Protein 1PEI (pdb70)

Structure (mmCIF, N/CA/C/O backbone):
data_1PEI
#
_entry.id   1PEI
#
_cell.length_a   1.000
_cell.length_b   1.000
_cell.length_c   1.000
_cell.angle_alpha   90.00
_cell.angle_beta   90.00
_cell.angle_gamma   90.00
#
_symmetry.space_group_name_H-M   'P 1'
#
loop_
_atom_site.group_PDB
_atom_site.id
_atom_site.type_symbol
_atom_site.label_atom_id
_atom_site.label_alt_id
_atom_site.label_comp_id
_atom_site.label_asym_id
_atom_site.label_entity_id
_atom_site.label_seq_id
_atom_site.pdbx_PDB_ins_code
_atom_site.Cartn_x
_atom_site.Cartn_y
_atom_site.Cartn_z
_atom_site.occupancy
_atom_site.B_iso_or_equiv
_atom_site.auth_seq_id
_atom_site.auth_comp_id
_atom_site.auth_asym_id
_atom_site.auth_atom_id
_atom_site.pdbx_PDB_model_num
ATOM 7 N N . VAL A 1 2 ? 0.549 18.635 -1.242 1.00 0.00 267 VAL A N 1
ATOM 8 C CA . VAL A 1 2 ? -0.155 17.412 -0.940 1.00 0.00 267 VAL A CA 1
ATOM 9 C C . VAL A 1 2 ? 0.761 16.212 -1.045 1.00 0.00 267 VAL A C 1
ATOM 10 O O . VAL A 1 2 ? 1.533 16.064 -1.999 1.00 0.00 267 VAL A O 1
ATOM 23 N N . GLU A 1 3 ? 0.697 15.345 -0.053 1.00 0.00 268 GLU A N 1
ATOM 24 C CA . GLU A 1 3 ? 1.505 14.128 -0.039 1.00 0.00 268 GLU A CA 1
ATOM 25 C C . GLU A 1 3 ? 0.911 13.090 0.884 1.00 0.00 268 GLU A C 1
ATOM 26 O O . GLU A 1 3 ? 1.613 12.288 1.511 1.00 0.00 268 GLU A O 1
ATOM 38 N N . GLU A 1 4 ? -0.403 13.086 0.970 1.00 0.00 269 GLU A N 1
ATOM 39 C CA . GLU A 1 4 ? -1.141 12.121 1.802 1.00 0.00 269 GLU A CA 1
ATOM 40 C C . GLU A 1 4 ? -1.705 10.980 0.956 1.00 0.00 269 GLU A C 1
ATOM 41 O O . GLU A 1 4 ? -1.737 9.801 1.311 1.00 0.00 269 GLU A O 1
ATOM 53 N N . LYS A 1 5 ? -2.153 11.394 -0.224 1.00 0.00 270 LYS A N 1
ATOM 54 C CA . LYS A 1 5 ? -2.710 10.483 -1.215 1.00 0.00 270 LYS A CA 1
ATOM 55 C C . LYS A 1 5 ? -1.686 9.458 -1.643 1.00 0.00 270 LYS A C 1
ATOM 56 O O . LYS A 1 5 ? -1.989 8.282 -1.875 1.00 0.00 270 LYS A O 1
ATOM 75 N N . SER A 1 6 ? -0.443 9.896 -1.740 1.00 0.00 271 SER A N 1
ATOM 76 C CA . SER A 1 6 ? 0.662 9.020 -2.118 1.00 0.00 271 SER A CA 1
ATOM 77 C C . SER A 1 6 ? 0.903 7.968 -1.061 1.00 0.00 271 SER A C 1
ATOM 78 O O . SER A 1 6 ? 1.170 6.797 -1.352 1.00 0.00 271 SER A O 1
ATOM 86 N N . ILE A 1 7 ? 0.814 8.375 0.192 1.00 0.00 272 ILE A N 1
ATOM 87 C CA . ILE A 1 7 ? 1.001 7.453 1.314 1.00 0.00 272 ILE A CA 1
ATOM 88 C C . ILE A 1 7 ? -0.036 6.336 1.388 1.00 0.00 272 ILE A C 1
ATOM 89 O O . ILE A 1 7 ? 0.179 5.283 1.988 1.00 0.00 272 ILE A O 1
ATOM 105 N N . ASP A 1 8 ? -1.157 6.588 0.744 1.00 0.00 273 ASP A N 1
ATOM 106 C CA . ASP A 1 8 ? -2.260 5.628 0.677 1.00 0.00 273 ASP A CA 1
ATOM 107 C C . ASP A 1 8 ? -2.073 4.602 -0.439 1.00 0.00 273 ASP A C 1
ATOM 108 O O . ASP A 1 8 ? -2.587 3.482 -0.428 1.00 0.00 273 ASP A O 1
ATOM 117 N N . LEU A 1 9 ? -1.314 5.040 -1.431 1.00 0.00 274 LEU A N 1
ATOM 118 C CA . LEU A 1 9 ? -0.992 4.209 -2.592 1.00 0.00 274 LEU A CA 1
ATOM 119 C C . LEU A 1 9 ? 0.212 3.297 -2.389 1.00 0.00 274 LEU A C 1
ATOM 120 O O . LEU A 1 9 ? 0.419 2.305 -3.092 1.00 0.00 274 LEU A O 1
ATOM 136 N N . ILE A 1 10 ? 1.002 3.645 -1.389 1.00 0.00 275 ILE A N 1
ATOM 137 C CA . ILE A 1 10 ? 2.188 2.868 -1.026 1.00 0.00 275 ILE A CA 1
ATOM 138 C C . ILE A 1 10 ? 2.148 2.324 0.387 1.00 0.00 275 ILE A C 1
ATOM 139 O O . ILE A 1 10 ? 3.132 1.820 0.939 1.00 0.00 275 ILE A O 1
ATOM 155 N N . GLN A 1 11 ? 0.987 2.403 0.999 1.00 0.00 276 GLN A N 1
ATOM 156 C CA . GLN A 1 11 ? 0.667 1.820 2.310 1.00 0.00 276 GLN A CA 1
ATOM 157 C C . GLN A 1 11 ? -0.242 0.631 2.070 1.00 0.00 276 GLN A C 1
ATOM 158 O O . GLN A 1 11 ? -0.204 -0.421 2.710 1.00 0.00 276 GLN A O 1
ATOM 172 N N . LYS A 1 12 ? -1.171 0.859 1.143 1.00 0.00 277 LYS A N 1
ATOM 173 C CA . LYS A 1 12 ? -2.017 -0.211 0.608 1.00 0.00 277 LYS A CA 1
ATOM 174 C C . LYS A 1 12 ? -1.183 -1.344 -0.002 1.00 0.00 277 LYS A C 1
ATOM 175 O O . LYS A 1 12 ? -1.608 -2.481 -0.206 1.00 0.00 277 LYS A O 1
ATOM 194 N N . TRP A 1 13 ? 0.045 -0.982 -0.320 1.00 0.00 278 TRP A N 1
ATOM 195 C CA . TRP A 1 13 ? 1.043 -1.865 -0.927 1.00 0.00 278 TRP A CA 1
ATOM 196 C C . TRP A 1 13 ? 1.827 -2.705 0.077 1.00 0.00 278 TRP A 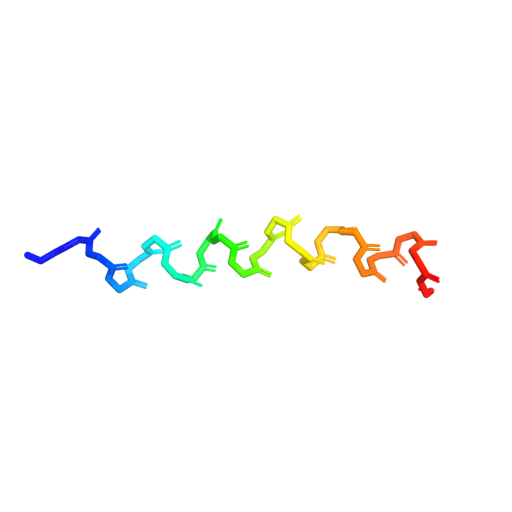C 1
ATOM 197 O O . TRP A 1 13 ? 2.494 -3.693 -0.227 1.00 0.00 278 TRP A O 1
ATOM 218 N N . GLU A 1 14 ? 1.777 -2.237 1.306 1.00 0.00 279 GLU A N 1
ATOM 219 C CA . GLU A 1 14 ? 2.366 -2.884 2.475 1.00 0.00 279 GLU A CA 1
ATOM 220 C C . GLU A 1 14 ? 1.457 -3.983 3.024 1.00 0.00 279 GLU A C 1
ATOM 221 O O . GLU A 1 14 ? 1.842 -4.882 3.775 1.00 0.00 279 GLU A O 1
ATOM 233 N N . GLU A 1 15 ? 0.210 -3.912 2.603 1.00 0.00 280 GLU A N 1
ATOM 234 C CA . GLU A 1 15 ? -0.823 -4.904 2.883 1.00 0.00 280 GLU A CA 1
ATOM 235 C C . GLU A 1 15 ? -0.965 -5.826 1.681 1.00 0.00 280 GLU A C 1
ATOM 236 O O . GLU A 1 15 ? -1.391 -6.981 1.753 1.00 0.00 280 GLU A O 1
ATOM 248 N N . LYS A 1 16 ? -0.616 -5.284 0.524 1.00 0.00 281 LYS A N 1
ATOM 249 C CA . LYS A 1 16 ? -0.576 -6.005 -0.743 1.00 0.00 281 LYS A CA 1
ATOM 250 C C . LYS A 1 16 ? 0.523 -7.051 -0.707 1.00 0.00 281 LYS A C 1
ATOM 251 O O . LYS A 1 16 ? 0.393 -8.174 -1.199 1.00 0.00 281 LYS A O 1
ATOM 270 N N . SER A 1 17 ? 1.640 -6.640 -0.131 1.00 0.00 282 SER A N 1
ATOM 271 C CA . SER A 1 17 ? 2.815 -7.502 -0.005 1.00 0.00 282 SER A CA 1
ATOM 272 C C . SER A 1 17 ? 2.429 -8.806 0.691 1.00 0.00 282 SER A C 1
ATOM 273 O O . SER A 1 17 ? 2.794 -9.923 0.324 1.00 0.00 282 SER A O 1
ATOM 281 N N . ARG A 1 18 ? 1.658 -8.595 1.759 1.00 0.00 283 ARG A N 1
ATOM 282 C CA . ARG A 1 18 ? 1.164 -9.702 2.569 1.00 0.00 283 ARG A CA 1
ATOM 283 C C . ARG A 1 18 ? 0.150 -10.522 1.802 1.00 0.00 283 ARG A C 1
ATOM 284 O O . ARG A 1 18 ? -0.008 -11.729 2.020 1.00 0.00 283 ARG A O 1
ATOM 305 N N . GLU A 1 19 ? -0.567 -9.874 0.905 1.00 0.00 284 GLU A N 1
ATOM 306 C CA . GLU A 1 19 ? -1.520 -10.551 0.031 1.00 0.00 284 GLU A CA 1
ATOM 307 C C . GLU A 1 19 ? -0.818 -11.542 -0.870 1.00 0.00 284 GLU A C 1
ATOM 308 O O . GLU A 1 19 ? -1.399 -12.512 -1.364 1.00 0.00 284 GLU A O 1
ATOM 320 N N . PHE A 1 20 ? 0.450 -11.278 -1.135 1.00 0.00 285 PHE A N 1
ATOM 321 C CA . PHE A 1 20 ? 1.301 -12.142 -1.942 1.00 0.00 285 PHE A CA 1
ATOM 322 C C . PHE A 1 20 ? 1.285 -13.580 -1.423 1.00 0.00 285 PHE A C 1
ATOM 323 O O . PHE A 1 20 ? 0.540 -14.451 -1.878 1.00 0.00 285 PHE A O 1
ATOM 340 N N . ILE A 1 21 ? 2.173 -13.818 -0.482 1.00 0.00 286 ILE A N 1
ATOM 341 C CA . ILE A 1 21 ? 2.345 -15.118 0.148 1.00 0.00 286 ILE A CA 1
ATOM 342 C C . ILE A 1 21 ? 1.108 -15.578 0.882 1.00 0.00 286 ILE A C 1
ATOM 343 O O . ILE A 1 21 ? 0.960 -16.768 1.211 1.00 0.00 286 ILE A O 1
ATOM 359 N N . GLY A 1 22 ? 0.186 -14.672 1.145 1.00 0.00 287 GLY A N 1
ATOM 360 C CA . GLY A 1 22 ? -1.068 -15.014 1.812 1.00 0.00 287 GLY A CA 1
ATOM 361 C C . GLY A 1 22 ? -1.961 -15.813 0.886 1.00 0.00 287 GLY A C 1
ATOM 362 O O . GLY A 1 22 ? -2.660 -16.752 1.279 1.00 0.00 287 GLY A O 1
ATOM 366 N N . SER A 1 23 ? -1.933 -15.437 -0.382 1.00 0.00 288 SER A N 1
ATOM 367 C CA . SER A 1 23 ? -2.722 -16.096 -1.418 1.00 0.00 288 SER A CA 1
ATOM 368 C C . SER A 1 23 ? -1.831 -16.670 -2.494 1.00 0.00 288 SER A C 1
ATOM 369 O O . SER A 1 23 ? -1.233 -15.931 -3.337 1.00 0.00 288 SER A O 1
ATOM 386 N N . VAL A 1 2 ? 0.829 18.393 -1.353 1.00 0.00 267 VAL A N 2
ATOM 387 C CA . VAL A 1 2 ? 0.124 17.453 -0.518 1.00 0.00 267 VAL A CA 2
ATOM 388 C C . VAL A 1 2 ? 0.543 16.031 -0.831 1.00 0.00 267 VAL A C 2
ATOM 389 O O . VAL A 1 2 ? 0.418 15.550 -1.962 1.00 0.00 267 VAL A O 2
ATOM 402 N N . GLU A 1 3 ? 1.062 15.345 0.171 1.00 0.00 268 GLU A N 2
ATOM 403 C CA . GLU A 1 3 ? 1.543 13.976 0.000 1.00 0.00 268 GLU A CA 2
ATOM 404 C C . GLU A 1 3 ? 0.959 13.047 1.036 1.00 0.00 268 GLU A C 2
ATOM 405 O O . GLU A 1 3 ? 1.671 12.356 1.775 1.00 0.00 268 GLU A O 2
ATOM 417 N N . GLU A 1 4 ? -0.355 13.027 1.117 1.00 0.00 269 GLU A N 2
ATOM 418 C CA . GLU A 1 4 ? -1.080 12.153 2.052 1.00 0.00 269 GLU A CA 2
ATOM 419 C C . GLU A 1 4 ? -1.753 11.005 1.298 1.00 0.00 269 GLU A C 2
ATOM 420 O O . GLU A 1 4 ? -1.764 9.833 1.672 1.00 0.00 269 GLU A O 2
ATOM 432 N N . LYS A 1 5 ? -2.323 11.409 0.169 1.00 0.00 270 LYS A N 2
ATOM 433 C CA . LYS A 1 5 ? -2.997 10.499 -0.747 1.00 0.00 270 LYS A CA 2
ATOM 434 C C . LYS A 1 5 ? -2.020 9.518 -1.354 1.00 0.00 270 LYS A C 2
ATOM 435 O O . LYS A 1 5 ? -2.344 8.364 -1.653 1.00 0.00 270 LYS A O 2
ATOM 454 N N . SER A 1 6 ? -0.803 9.988 -1.569 1.00 0.00 271 SER A N 2
ATOM 455 C CA . SER A 1 6 ? 0.270 9.164 -2.116 1.00 0.00 271 SER A CA 2
ATOM 456 C C . SER A 1 6 ? 0.557 7.973 -1.232 1.00 0.00 271 SER A C 2
ATOM 457 O O . SER A 1 6 ? 0.760 6.847 -1.706 1.00 0.00 271 SER A O 2
ATOM 465 N N . ILE A 1 7 ? 0.598 8.200 0.067 1.00 0.00 272 ILE A N 2
ATOM 466 C CA . ILE A 1 7 ? 0.846 7.122 1.027 1.00 0.00 272 ILE A CA 2
ATOM 467 C C . ILE A 1 7 ? -0.237 6.046 1.055 1.00 0.00 272 ILE A C 2
ATOM 468 O O . ILE A 1 7 ? -0.018 4.908 1.467 1.00 0.00 272 ILE A O 2
ATOM 484 N N . ASP A 1 8 ? -1.406 6.434 0.589 1.00 0.00 273 ASP A N 2
ATOM 485 C CA . ASP A 1 8 ? -2.557 5.529 0.548 1.00 0.00 273 ASP A CA 2
ATOM 486 C C . ASP A 1 8 ? -2.401 4.447 -0.516 1.00 0.00 273 ASP A C 2
ATOM 487 O O . ASP A 1 8 ? -2.954 3.348 -0.448 1.00 0.00 273 ASP A O 2
ATOM 496 N N . LEU A 1 9 ? -1.609 4.805 -1.518 1.00 0.00 274 LEU A N 2
ATOM 497 C CA . LEU A 1 9 ? -1.303 3.886 -2.611 1.00 0.00 274 LEU A CA 2
ATOM 498 C C . LEU A 1 9 ? -0.019 3.095 -2.405 1.00 0.00 274 LEU A C 2
ATOM 499 O O . LEU A 1 9 ? 0.191 2.024 -2.979 1.00 0.00 274 LEU A O 2
ATOM 515 N N . ILE A 1 10 ? 0.839 3.645 -1.562 1.00 0.00 275 ILE A N 2
ATOM 516 C CA . ILE A 1 10 ? 2.108 2.997 -1.228 1.00 0.00 275 ILE A CA 2
ATOM 517 C C . ILE A 1 10 ? 2.076 2.328 0.135 1.00 0.00 275 ILE A C 2
ATOM 518 O O . ILE A 1 10 ? 3.045 1.739 0.621 1.00 0.00 275 ILE A O 2
ATOM 534 N N . GLN A 1 11 ? 0.923 2.404 0.768 1.00 0.00 276 GLN A N 2
ATOM 535 C CA . GLN A 1 11 ? 0.600 1.684 2.000 1.00 0.00 276 GLN A CA 2
ATOM 536 C C . GLN A 1 11 ? -0.264 0.490 1.624 1.00 0.00 276 GLN A C 2
ATOM 537 O O . GLN A 1 11 ? -0.239 -0.574 2.249 1.00 0.00 276 GLN A O 2
ATOM 551 N N . LYS A 1 12 ? -1.073 0.702 0.595 1.00 0.00 277 LYS A N 2
ATOM 552 C CA . LYS A 1 12 ? -1.851 -0.397 0.011 1.00 0.00 277 LYS A CA 2
ATOM 553 C C . LYS A 1 12 ? -0.947 -1.511 -0.523 1.00 0.00 277 LYS A C 2
ATOM 554 O O . LYS A 1 12 ? -1.329 -2.666 -0.709 1.00 0.00 277 LYS A O 2
ATOM 573 N N . TRP A 1 13 ? 0.278 -1.100 -0.802 1.00 0.00 278 TRP A N 2
ATOM 574 C CA . TRP A 1 13 ? 1.332 -1.988 -1.298 1.00 0.00 278 TRP A CA 2
ATOM 575 C C . TRP A 1 13 ? 2.011 -2.812 -0.209 1.00 0.00 278 TRP A C 2
ATOM 576 O O . TRP A 1 13 ? 2.639 -3.848 -0.427 1.00 0.00 278 TRP A O 2
ATOM 597 N N . GLU A 1 14 ? 1.911 -2.284 0.990 1.00 0.00 279 GLU A N 2
ATOM 598 C CA . GLU A 1 14 ? 2.396 -2.907 2.222 1.00 0.00 279 GLU A CA 2
ATOM 599 C C . GLU A 1 14 ? 1.445 -3.998 2.717 1.00 0.00 279 GLU A C 2
ATOM 600 O O . GLU A 1 14 ? 1.752 -4.850 3.552 1.00 0.00 279 GLU A O 2
ATOM 612 N N . GLU A 1 15 ? 0.253 -3.968 2.156 1.00 0.00 280 GLU A N 2
ATOM 613 C CA . GLU A 1 15 ? -0.784 -4.978 2.330 1.00 0.00 280 GLU A CA 2
ATOM 614 C C . GLU A 1 15 ? -0.783 -5.905 1.123 1.00 0.00 280 GLU A C 2
ATOM 615 O O . GLU A 1 15 ? -1.241 -7.050 1.143 1.00 0.00 280 GLU A O 2
ATOM 627 N N . LYS A 1 16 ? -0.275 -5.379 0.018 1.00 0.00 281 LYS A N 2
ATOM 628 C CA . LYS A 1 16 ? -0.068 -6.109 -1.228 1.00 0.00 281 LYS A CA 2
ATOM 629 C C . LYS A 1 16 ? 0.948 -7.216 -1.012 1.00 0.00 281 LYS A C 2
ATOM 630 O O . LYS A 1 16 ? 0.859 -8.331 -1.532 1.00 0.00 281 LYS A O 2
ATOM 649 N N . SER A 1 17 ? 1.964 -6.868 -0.239 1.00 0.00 282 SER A N 2
ATOM 650 C CA . SER A 1 17 ? 3.032 -7.803 0.115 1.00 0.00 282 SER A CA 2
ATOM 651 C C . SER A 1 17 ? 2.439 -9.026 0.812 1.00 0.00 282 SER A C 2
ATOM 652 O O . SER A 1 17 ? 2.740 -10.192 0.558 1.00 0.00 282 SER A O 2
ATOM 660 N N . ARG A 1 18 ? 1.534 -8.690 1.729 1.00 0.00 283 ARG A N 2
ATOM 661 C CA . ARG A 1 18 ? 0.811 -9.687 2.511 1.00 0.00 283 ARG A CA 2
ATOM 662 C C . ARG A 1 18 ? -0.160 -10.474 1.658 1.00 0.00 283 ARG A C 2
ATOM 663 O O . ARG A 1 18 ? -0.561 -11.595 2.003 1.00 0.00 283 ARG A O 2
ATOM 684 N N . GLU A 1 19 ? -0.571 -9.902 0.544 1.00 0.00 284 GLU A N 2
ATOM 685 C CA . GLU A 1 19 ? -1.452 -10.577 -0.404 1.00 0.00 284 GLU A CA 2
ATOM 686 C C . GLU A 1 19 ? -0.714 -11.690 -1.115 1.00 0.00 284 GLU A C 2
ATOM 687 O O . GLU A 1 19 ? -1.291 -12.692 -1.549 1.00 0.00 284 GLU A O 2
ATOM 699 N N . PHE A 1 20 ? 0.586 -11.504 -1.271 1.00 0.00 285 PHE A N 2
ATOM 700 C CA . PHE A 1 20 ? 1.457 -12.502 -1.879 1.00 0.00 285 PHE A CA 2
ATOM 701 C C . PHE A 1 20 ? 1.514 -13.750 -0.998 1.00 0.00 285 PHE A C 2
ATOM 702 O O . PHE A 1 20 ? 0.800 -14.740 -1.165 1.00 0.00 285 PHE A O 2
ATOM 719 N N . ILE A 1 21 ? 2.424 -13.685 -0.049 1.00 0.00 286 ILE A N 2
ATOM 720 C CA . ILE A 1 21 ? 2.675 -14.747 0.914 1.00 0.00 286 ILE A CA 2
ATOM 721 C C . ILE A 1 21 ? 1.443 -15.140 1.695 1.00 0.00 286 ILE A C 2
ATOM 722 O O . ILE A 1 21 ? 1.409 -16.202 2.343 1.00 0.00 286 ILE A O 2
ATOM 738 N N . GLY A 1 22 ? 0.410 -14.321 1.664 1.00 0.00 287 GLY A N 2
ATOM 739 C CA . GLY A 1 22 ? -0.844 -14.631 2.347 1.00 0.00 287 GLY A CA 2
ATOM 740 C C . GLY A 1 22 ? -1.689 -15.564 1.506 1.00 0.00 287 GLY A C 2
ATOM 741 O O . GLY A 1 22 ? -2.314 -16.517 1.981 1.00 0.00 287 GLY A O 2
ATOM 745 N N . SER A 1 23 ? -1.711 -15.287 0.212 1.00 0.00 288 SER A N 2
ATOM 746 C CA . SER A 1 23 ? -2.448 -16.087 -0.761 1.00 0.00 288 SER A CA 2
ATOM 747 C C . SER A 1 23 ? -3.931 -15.820 -0.671 1.00 0.00 288 SER A C 2
ATOM 748 O O . SER A 1 23 ? -4.517 -15.633 0.440 1.00 0.00 288 SER A O 2
ATOM 765 N N . VAL A 1 2 ? -0.798 18.137 2.027 1.00 0.00 267 VAL A N 3
ATOM 766 C CA . VAL A 1 2 ? -0.804 17.332 0.831 1.00 0.00 267 VAL A CA 3
ATOM 767 C C . VAL A 1 2 ? 0.112 16.131 0.965 1.00 0.00 267 VAL A C 3
ATOM 768 O O . VAL A 1 2 ? 0.648 15.833 2.037 1.00 0.00 267 VAL A O 3
ATOM 781 N N . GLU A 1 3 ? 0.293 15.429 -0.138 1.00 0.00 268 GLU A N 3
ATOM 782 C CA . GLU A 1 3 ? 1.153 14.250 -0.177 1.00 0.00 268 GLU A CA 3
ATOM 783 C C . GLU A 1 3 ? 0.687 13.209 0.813 1.00 0.00 268 GLU A C 3
ATOM 784 O O . GLU A 1 3 ? 1.476 12.466 1.408 1.00 0.00 268 GLU A O 3
ATOM 796 N N . GLU A 1 4 ? -0.614 13.143 1.002 1.00 0.00 269 GLU A N 3
ATOM 797 C CA . GLU A 1 4 ? -1.237 12.163 1.909 1.00 0.00 269 GLU A CA 3
ATOM 798 C C . GLU A 1 4 ? -1.806 10.975 1.134 1.00 0.00 269 GLU A C 3
ATOM 799 O O . GLU A 1 4 ? -1.760 9.807 1.522 1.00 0.00 269 GLU A O 3
ATOM 811 N N . LYS A 1 5 ? -2.349 11.334 -0.024 1.00 0.00 270 LYS A N 3
ATOM 812 C CA . LYS A 1 5 ? -2.933 10.371 -0.948 1.00 0.00 270 LYS A CA 3
ATOM 813 C C . LYS A 1 5 ? -1.891 9.394 -1.443 1.00 0.00 270 LYS A C 3
ATOM 814 O O . LYS A 1 5 ? -2.159 8.212 -1.679 1.00 0.00 270 LYS A O 3
ATOM 833 N N . SER A 1 6 ? -0.680 9.892 -1.624 1.00 0.00 271 SER A N 3
ATOM 834 C CA . SER A 1 6 ? 0.440 9.070 -2.074 1.00 0.00 271 SER A CA 3
ATOM 835 C C . SER A 1 6 ? 0.764 7.992 -1.068 1.00 0.00 271 SER A C 3
ATOM 836 O O . SER A 1 6 ? 1.101 6.854 -1.415 1.00 0.00 271 SER A O 3
ATOM 844 N N . ILE A 1 7 ? 0.682 8.339 0.203 1.00 0.00 272 ILE A N 3
ATOM 845 C CA . ILE A 1 7 ? 0.948 7.378 1.280 1.00 0.00 272 ILE A CA 3
ATOM 846 C C . ILE A 1 7 ? -0.030 6.208 1.319 1.00 0.00 272 ILE A C 3
ATOM 847 O O . ILE A 1 7 ? 0.234 5.130 1.853 1.00 0.00 272 ILE A O 3
ATOM 863 N N . ASP A 1 8 ? -1.176 6.441 0.711 1.00 0.00 273 ASP A N 3
ATOM 864 C CA . ASP A 1 8 ? -2.239 5.442 0.591 1.00 0.00 273 ASP A CA 3
ATOM 865 C C . ASP A 1 8 ? -2.040 4.535 -0.620 1.00 0.00 273 ASP A C 3
ATOM 866 O O . ASP A 1 8 ? -2.516 3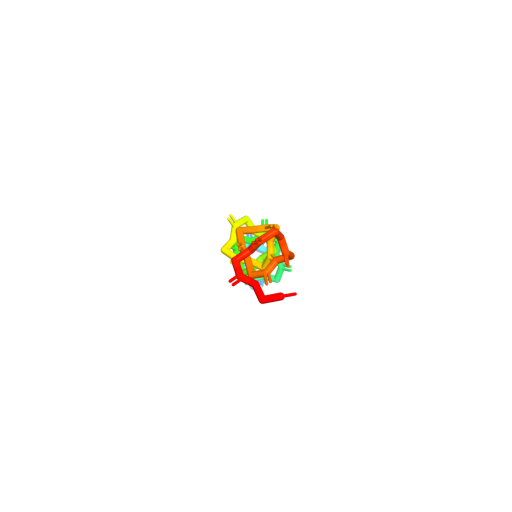.402 -0.707 1.00 0.00 273 ASP A O 3
ATOM 875 N N . LEU A 1 9 ? -1.320 5.096 -1.583 1.00 0.00 274 LEU A N 3
ATOM 876 C CA . LEU A 1 9 ? -0.971 4.372 -2.805 1.00 0.00 274 LEU A CA 3
ATOM 877 C C . LEU A 1 9 ? 0.240 3.460 -2.642 1.00 0.00 274 LEU A C 3
ATOM 878 O O . LEU A 1 9 ? 0.496 2.548 -3.431 1.00 0.00 274 LEU A O 3
ATOM 894 N N . ILE A 1 10 ? 0.978 3.719 -1.578 1.00 0.00 275 ILE A N 3
ATOM 895 C CA . ILE A 1 10 ? 2.151 2.919 -1.226 1.00 0.00 275 ILE A CA 3
ATOM 896 C C . ILE A 1 10 ? 2.039 2.255 0.132 1.00 0.00 275 ILE A C 3
ATOM 897 O O . ILE A 1 10 ? 2.984 1.657 0.655 1.00 0.00 275 ILE A O 3
ATOM 913 N N . GLN A 1 11 ? 0.870 2.362 0.730 1.00 0.00 276 GLN A N 3
ATOM 914 C CA . GLN A 1 11 ? 0.513 1.666 1.971 1.00 0.00 276 GLN A CA 3
ATOM 915 C C . GLN A 1 11 ? -0.378 0.490 1.603 1.00 0.00 276 GLN A C 3
ATOM 916 O O . GLN A 1 11 ? -0.355 -0.587 2.205 1.00 0.00 276 GLN A O 3
ATOM 930 N N . LYS A 1 12 ? -1.219 0.738 0.611 1.00 0.00 277 LYS A N 3
ATOM 931 C CA . LYS A 1 12 ? -2.027 -0.323 0.005 1.00 0.00 277 LYS A CA 3
ATOM 932 C C . LYS A 1 12 ? -1.154 -1.423 -0.617 1.00 0.00 277 LYS A C 3
ATOM 933 O O . LYS A 1 12 ? -1.592 -2.527 -0.934 1.00 0.00 277 LYS A O 3
ATOM 952 N N . TRP A 1 13 ? 0.091 -1.043 -0.829 1.00 0.00 278 TRP A N 3
ATOM 953 C CA . TRP A 1 13 ? 1.121 -1.932 -1.373 1.00 0.00 278 TRP A CA 3
ATOM 954 C C . TRP A 1 13 ? 1.801 -2.801 -0.319 1.00 0.00 278 TRP A C 3
ATOM 955 O O . TRP A 1 13 ? 2.394 -3.850 -0.571 1.00 0.00 278 TRP A O 3
ATOM 976 N N . GLU A 1 14 ? 1.740 -2.299 0.895 1.00 0.00 279 GLU A N 3
ATOM 977 C CA . GLU A 1 14 ? 2.235 -2.960 2.103 1.00 0.00 279 GLU A CA 3
ATOM 978 C C . GLU A 1 14 ? 1.253 -4.010 2.623 1.00 0.00 279 GLU A C 3
ATOM 979 O O . GLU A 1 14 ? 1.552 -4.889 3.433 1.00 0.00 279 GLU A O 3
ATOM 991 N N . GLU A 1 15 ? 0.042 -3.915 2.113 1.00 0.00 280 GLU A N 3
ATOM 992 C CA . GLU A 1 15 ? -1.041 -4.870 2.323 1.00 0.00 280 GLU A CA 3
ATOM 993 C C . GLU A 1 15 ? -1.104 -5.801 1.120 1.00 0.00 280 GLU A C 3
ATOM 994 O O . GLU A 1 15 ? -1.479 -6.974 1.170 1.00 0.00 280 GLU A O 3
ATOM 1006 N N . LYS A 1 16 ? -0.733 -5.239 -0.026 1.00 0.00 281 LYS A N 3
ATOM 1007 C CA . LYS A 1 16 ? -0.612 -5.954 -1.292 1.00 0.00 281 LYS A CA 3
ATOM 1008 C C . LYS A 1 16 ? 0.362 -7.107 -1.133 1.00 0.00 281 LYS A C 3
ATOM 1009 O O . LYS A 1 16 ? 0.183 -8.217 -1.638 1.00 0.00 281 LYS A O 3
ATOM 1028 N N . SER A 1 17 ? 1.439 -6.805 -0.428 1.00 0.00 282 SER A N 3
ATOM 1029 C CA . SER A 1 17 ? 2.487 -7.785 -0.142 1.00 0.00 282 SER A CA 3
ATOM 1030 C C . SER A 1 17 ? 1.907 -8.963 0.641 1.00 0.00 282 SER A C 3
ATOM 1031 O O . SER A 1 17 ? 2.119 -10.146 0.377 1.00 0.00 282 SER A O 3
ATOM 1039 N N . ARG A 1 18 ? 1.126 -8.564 1.644 1.00 0.00 283 ARG A N 3
ATOM 1040 C CA . ARG A 1 18 ? 0.488 -9.514 2.547 1.00 0.00 283 ARG A CA 3
ATOM 1041 C C . ARG A 1 18 ? -0.632 -10.291 1.891 1.00 0.00 283 ARG A C 3
ATOM 1042 O O . ARG A 1 18 ? -1.097 -11.313 2.421 1.00 0.00 283 ARG A O 3
ATOM 1063 N N . GLU A 1 19 ? -1.102 -9.830 0.752 1.00 0.00 284 GLU A N 3
ATOM 1064 C CA . GLU A 1 19 ? -2.140 -10.531 -0.004 1.00 0.00 284 GLU A CA 3
ATOM 1065 C C . GLU A 1 19 ? -1.536 -11.734 -0.699 1.00 0.00 284 GLU A C 3
ATOM 1066 O O . GLU A 1 19 ? -2.035 -12.861 -0.675 1.00 0.00 284 GLU A O 3
ATOM 1078 N N . PHE A 1 20 ? -0.428 -11.470 -1.381 1.00 0.00 285 PHE A N 3
ATOM 1079 C CA . PHE A 1 20 ? 0.360 -12.492 -2.051 1.00 0.00 285 PHE A CA 3
ATOM 1080 C C . PHE A 1 20 ? 0.703 -13.638 -1.096 1.00 0.00 285 PHE A C 3
ATOM 1081 O O . PHE A 1 20 ? 0.100 -14.711 -1.071 1.00 0.00 285 PHE A O 3
ATOM 1098 N N . ILE A 1 21 ? 1.732 -13.378 -0.318 1.00 0.00 286 ILE A N 3
ATOM 1099 C CA . ILE A 1 21 ? 2.272 -14.320 0.651 1.00 0.00 286 ILE A CA 3
ATOM 1100 C C . ILE A 1 21 ? 1.290 -14.637 1.753 1.00 0.00 286 ILE A C 3
ATOM 1101 O O . ILE A 1 21 ? 1.406 -15.663 2.444 1.00 0.00 286 ILE A O 3
ATOM 1117 N N . GLY A 1 22 ? 0.298 -13.788 1.938 1.00 0.00 287 GLY A N 3
ATOM 1118 C CA . GLY A 1 22 ? -0.741 -14.023 2.938 1.00 0.00 287 GLY A CA 3
ATOM 1119 C C . GLY A 1 22 ? -1.598 -15.208 2.547 1.00 0.00 287 GLY A C 3
ATOM 1120 O O . GLY A 1 22 ? -2.044 -16.011 3.373 1.00 0.00 287 GLY A O 3
ATOM 1124 N N . SER A 1 23 ? -1.849 -15.316 1.253 1.00 0.00 288 SER A N 3
ATOM 1125 C CA . SER A 1 23 ? -2.676 -16.381 0.694 1.00 0.00 288 SER A CA 3
ATOM 1126 C C . SER A 1 23 ? -2.447 -16.518 -0.793 1.00 0.00 288 SER A C 3
ATOM 1127 O O . SER A 1 23 ? -2.768 -15.600 -1.610 1.00 0.00 288 SER A O 3
ATOM 1144 N N . VAL A 1 2 ? 2.081 18.727 1.476 1.00 0.00 267 VAL A N 4
ATOM 1145 C CA . VAL A 1 2 ? 2.422 17.352 1.757 1.00 0.00 267 VAL A CA 4
ATOM 1146 C C . VAL A 1 2 ? 1.676 16.407 0.841 1.00 0.00 267 VAL A C 4
ATOM 1147 O O . VAL A 1 2 ? 0.872 16.815 -0.005 1.00 0.00 267 VAL A O 4
ATOM 1160 N N . GLU A 1 3 ? 1.925 15.121 1.006 1.00 0.00 268 GLU A N 4
ATOM 1161 C CA . GLU A 1 3 ? 1.269 14.099 0.196 1.00 0.00 268 GLU A CA 4
ATOM 1162 C C . GLU A 1 3 ? 0.617 13.053 1.068 1.00 0.00 268 GLU A C 4
ATOM 1163 O O . GLU A 1 3 ? 1.280 12.308 1.798 1.00 0.00 268 GLU A O 4
ATOM 1175 N N . GLU A 1 4 ? -0.697 12.992 1.014 1.00 0.00 269 GLU A N 4
ATOM 1176 C CA . GLU A 1 4 ? -1.477 12.044 1.822 1.00 0.00 269 GLU A CA 4
ATOM 1177 C C . GLU A 1 4 ? -2.080 10.952 0.936 1.00 0.00 269 GLU A C 4
ATOM 1178 O O . GLU A 1 4 ? -1.984 9.743 1.145 1.00 0.00 269 GLU A O 4
ATOM 1190 N N . LYS A 1 5 ? -2.718 11.452 -0.110 1.00 0.00 270 LYS A N 4
ATOM 1191 C CA . LYS A 1 5 ? -3.360 10.634 -1.129 1.00 0.00 270 LYS A CA 4
ATOM 1192 C C . LYS A 1 5 ? -2.390 9.639 -1.721 1.00 0.00 270 LYS A C 4
ATOM 1193 O O . LYS A 1 5 ? -2.726 8.485 -2.008 1.00 0.00 270 LYS A O 4
ATOM 1212 N N . SER A 1 6 ? -1.161 10.081 -1.919 1.00 0.00 271 SER A N 4
ATOM 1213 C CA . SER A 1 6 ? -0.120 9.245 -2.508 1.00 0.00 271 SER A CA 4
ATOM 1214 C C . SER A 1 6 ? 0.257 8.116 -1.579 1.00 0.00 271 SER A C 4
ATOM 1215 O O . SER A 1 6 ? 0.565 6.996 -2.000 1.00 0.00 271 SER A O 4
ATOM 1223 N N . ILE A 1 7 ? 0.251 8.401 -0.290 1.00 0.00 272 ILE A N 4
ATOM 1224 C CA . ILE A 1 7 ? 0.574 7.387 0.721 1.00 0.00 272 ILE A CA 4
ATOM 1225 C C . ILE A 1 7 ? -0.428 6.239 0.788 1.00 0.00 272 ILE A C 4
ATOM 1226 O O . ILE A 1 7 ? -0.145 5.131 1.247 1.00 0.00 272 ILE A O 4
ATOM 1242 N N . ASP A 1 8 ? -1.615 6.525 0.289 1.00 0.00 273 ASP A N 4
ATOM 1243 C CA . ASP A 1 8 ? -2.710 5.557 0.223 1.00 0.00 273 ASP A CA 4
ATOM 1244 C C . ASP A 1 8 ? -2.545 4.589 -0.945 1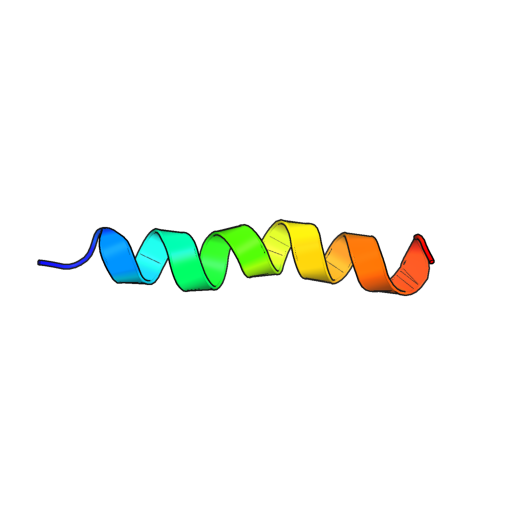.00 0.00 273 ASP A C 4
ATOM 1245 O O . ASP A 1 8 ? -3.051 3.465 -0.973 1.00 0.00 273 ASP A O 4
ATOM 1254 N N . LEU A 1 9 ? -1.819 5.085 -1.939 1.00 0.00 274 LEU A N 4
ATOM 1255 C CA . LEU A 1 9 ? -1.495 4.290 -3.124 1.00 0.00 274 LEU A CA 4
ATOM 1256 C C . LEU A 1 9 ? -0.279 3.394 -2.921 1.00 0.00 274 LEU A C 4
ATOM 1257 O O . LEU A 1 9 ? -0.040 2.417 -3.634 1.00 0.00 274 LEU A O 4
ATOM 1273 N N . ILE A 1 10 ? 0.485 3.739 -1.901 1.00 0.00 275 ILE A N 4
ATOM 1274 C CA . ILE A 1 10 ? 1.664 2.968 -1.506 1.00 0.00 275 ILE A CA 4
ATOM 1275 C C . ILE A 1 10 ? 1.533 2.346 -0.129 1.00 0.00 275 ILE A C 4
ATOM 1276 O O . ILE A 1 10 ? 2.452 1.719 0.406 1.00 0.00 275 ILE A O 4
ATOM 1292 N N . GLN A 1 11 ? 0.364 2.502 0.458 1.00 0.00 276 GLN A N 4
ATOM 1293 C CA . GLN A 1 11 ? -0.018 1.854 1.716 1.00 0.00 276 GLN A CA 4
ATOM 1294 C C . GLN A 1 11 ? -0.912 0.671 1.387 1.00 0.00 276 GLN A C 4
ATOM 1295 O O . GLN A 1 11 ? -0.945 -0.350 2.080 1.00 0.00 276 GLN A O 4
ATOM 1309 N N . LYS A 1 12 ? -1.688 0.843 0.329 1.00 0.00 277 LYS A N 4
ATOM 1310 C CA . LYS A 1 12 ? -2.471 -0.262 -0.233 1.00 0.00 277 LYS A CA 4
ATOM 1311 C C . LYS A 1 12 ? -1.562 -1.388 -0.735 1.00 0.00 277 LYS A C 4
ATOM 1312 O O . LYS A 1 12 ? -1.943 -2.537 -0.958 1.00 0.00 277 LYS A O 4
ATOM 1331 N N . TRP A 1 13 ? -0.316 -1.005 -0.937 1.00 0.00 278 TRP A N 4
ATOM 1332 C CA . TRP A 1 13 ? 0.757 -1.885 -1.406 1.00 0.00 278 TRP A CA 4
ATOM 1333 C C . TRP A 1 13 ? 1.420 -2.703 -0.304 1.00 0.00 278 TRP A C 4
ATOM 1334 O O . TRP A 1 13 ? 2.124 -3.690 -0.515 1.00 0.00 278 TRP A O 4
ATOM 1355 N N . GLU A 1 14 ? 1.218 -2.220 0.903 1.00 0.00 279 GLU A N 4
ATOM 1356 C CA . GLU A 1 14 ? 1.671 -2.852 2.140 1.00 0.00 279 GLU A CA 4
ATOM 1357 C C . GLU A 1 14 ? 0.721 -3.962 2.587 1.00 0.00 279 GLU A C 4
ATOM 1358 O O . GLU A 1 14 ? 1.017 -4.823 3.417 1.00 0.00 279 GLU A O 4
ATOM 1370 N N . GLU A 1 15 ? -0.448 -3.952 1.978 1.00 0.00 280 GLU A N 4
ATOM 1371 C CA . GLU A 1 15 ? -1.481 -4.970 2.143 1.00 0.00 280 GLU A CA 4
ATOM 1372 C C . GLU A 1 15 ? -1.401 -5.944 0.977 1.00 0.00 280 GLU A C 4
ATOM 1373 O O . GLU A 1 15 ? -1.733 -7.129 1.047 1.00 0.00 280 GLU A O 4
ATOM 1385 N N . LYS A 1 16 ? -0.962 -5.410 -0.155 1.00 0.00 281 LYS A N 4
ATOM 1386 C CA . LYS A 1 16 ? -0.694 -6.169 -1.372 1.00 0.00 281 LYS A CA 4
ATOM 1387 C C . LYS A 1 16 ? 0.418 -7.170 -1.117 1.00 0.00 281 LYS A C 4
ATOM 1388 O O . LYS A 1 16 ? 0.413 -8.320 -1.562 1.00 0.00 281 LYS A O 4
ATOM 1407 N N . SER A 1 17 ? 1.417 -6.689 -0.393 1.00 0.00 282 SER A N 4
ATOM 1408 C CA . SER A 1 17 ? 2.582 -7.495 -0.030 1.00 0.00 282 SER A CA 4
ATOM 1409 C C . SER A 1 17 ? 2.132 -8.751 0.715 1.00 0.00 282 SER A C 4
ATOM 1410 O O . SER A 1 17 ? 2.552 -9.884 0.485 1.00 0.00 282 SER A O 4
ATOM 1418 N N . ARG A 1 18 ? 1.218 -8.480 1.646 1.00 0.00 283 ARG A N 4
ATOM 1419 C CA . ARG A 1 18 ? 0.655 -9.524 2.494 1.00 0.00 283 ARG A CA 4
ATOM 1420 C C . ARG A 1 18 ? -0.229 -10.468 1.708 1.00 0.00 283 ARG A C 4
ATOM 1421 O O . ARG A 1 18 ? -0.466 -11.616 2.110 1.00 0.00 283 ARG A O 4
ATOM 1442 N N . GLU A 1 19 ? -0.750 -10.002 0.591 1.00 0.00 284 GLU A N 4
ATOM 1443 C CA . GLU A 1 19 ? -1.557 -10.839 -0.294 1.00 0.00 284 GLU A CA 4
ATOM 1444 C C . GLU A 1 19 ? -0.689 -11.876 -0.973 1.00 0.00 284 GLU A C 4
ATOM 1445 O O . GLU A 1 19 ? -1.116 -12.987 -1.301 1.00 0.00 284 GLU A O 4
ATOM 1457 N N . PHE A 1 20 ? 0.558 -11.506 -1.212 1.00 0.00 285 PHE A N 4
ATOM 1458 C CA . PHE A 1 20 ? 1.548 -12.390 -1.812 1.00 0.00 285 PHE A CA 4
ATOM 1459 C C . PHE A 1 20 ? 1.785 -13.601 -0.912 1.00 0.00 285 PHE A C 4
ATOM 1460 O O . PHE A 1 20 ? 1.198 -14.677 -1.048 1.00 0.00 285 PHE A O 4
ATOM 1477 N N . ILE A 1 21 ? 2.703 -13.407 0.012 1.00 0.00 286 ILE A N 4
ATOM 1478 C CA . ILE A 1 21 ? 3.108 -14.418 0.977 1.00 0.00 286 ILE A CA 4
ATOM 1479 C C . ILE A 1 21 ? 1.958 -14.899 1.829 1.00 0.00 286 ILE A C 4
ATOM 1480 O O . ILE A 1 21 ? 2.048 -15.943 2.500 1.00 0.00 286 ILE A O 4
ATOM 1496 N N . GLY A 1 22 ? 0.856 -14.175 1.825 1.00 0.00 287 GLY A N 4
ATOM 1497 C CA . GLY A 1 22 ? -0.337 -14.583 2.570 1.00 0.00 287 GLY A CA 4
ATOM 1498 C C . GLY A 1 22 ? -1.007 -15.750 1.867 1.00 0.00 287 GLY A C 4
ATOM 1499 O O . GLY A 1 22 ? -1.454 -16.727 2.474 1.00 0.00 287 GLY A O 4
ATOM 1503 N N . SER A 1 23 ? -1.079 -15.640 0.551 1.00 0.00 288 SER A N 4
ATOM 1504 C CA . SER A 1 23 ? -1.651 -16.681 -0.296 1.00 0.00 288 SER A CA 4
ATOM 1505 C C . SER A 1 23 ? -0.816 -16.883 -1.539 1.00 0.00 288 SER A C 4
ATOM 1506 O O . SER A 1 23 ? -0.988 -16.184 -2.585 1.00 0.00 288 SER A O 4
ATOM 1523 N N . VAL A 1 2 ? 0.205 17.864 1.908 1.00 0.00 267 VAL A N 5
ATOM 1524 C CA . VAL A 1 2 ? -0.009 17.123 0.689 1.00 0.00 267 VAL A CA 5
ATOM 1525 C C . VAL A 1 2 ? 0.818 15.853 0.663 1.00 0.00 267 VAL A C 5
ATOM 1526 O O . VAL A 1 2 ? 1.345 15.401 1.684 1.00 0.00 267 VAL A O 5
ATOM 1539 N N . GLU A 1 3 ? 0.948 15.279 -0.518 1.00 0.00 268 GLU A N 5
ATOM 1540 C CA . GLU A 1 3 ? 1.694 14.037 -0.708 1.00 0.00 268 GLU A CA 5
ATOM 1541 C C . GLU A 1 3 ? 1.280 12.986 0.295 1.00 0.00 268 GLU A C 5
ATOM 1542 O O . GLU A 1 3 ? 2.048 12.093 0.673 1.00 0.00 268 GLU A O 5
ATOM 1554 N N . GLU A 1 4 ? 0.039 13.065 0.729 1.00 0.00 269 GLU A N 5
ATOM 1555 C CA . GLU A 1 4 ? -0.517 12.136 1.723 1.00 0.00 269 GLU A CA 5
ATOM 1556 C C . GLU A 1 4 ? -1.245 10.994 1.017 1.00 0.00 269 GLU A C 5
ATOM 1557 O O . GLU A 1 4 ? -1.113 9.802 1.289 1.00 0.00 269 GLU A O 5
ATOM 1569 N N . LYS A 1 5 ? -2.068 11.436 0.070 1.00 0.00 270 LYS A N 5
ATOM 1570 C CA . LYS A 1 5 ? -2.866 10.542 -0.758 1.00 0.00 270 LYS A CA 5
ATOM 1571 C C . LYS A 1 5 ? -2.004 9.485 -1.408 1.00 0.00 270 LYS A C 5
ATOM 1572 O O . LYS A 1 5 ? -2.399 8.325 -1.566 1.00 0.00 270 LYS A O 5
ATOM 1591 N N . SER A 1 6 ? -0.806 9.876 -1.802 1.00 0.00 271 SER A N 5
ATOM 1592 C CA . SER A 1 6 ? 0.124 8.970 -2.471 1.00 0.00 271 SER A CA 5
ATOM 1593 C C . SER A 1 6 ? 0.548 7.845 -1.555 1.00 0.00 271 SER A C 5
ATOM 1594 O O . SER A 1 6 ? 0.712 6.693 -1.970 1.00 0.00 271 SER A O 5
ATOM 1602 N N . ILE A 1 7 ? 0.747 8.174 -0.292 1.00 0.00 272 ILE A N 5
ATOM 1603 C CA . ILE A 1 7 ? 1.139 7.189 0.722 1.00 0.00 272 ILE A CA 5
ATOM 1604 C C . ILE A 1 7 ? 0.051 6.178 1.074 1.00 0.00 272 ILE A C 5
ATOM 1605 O O . ILE A 1 7 ? 0.297 5.081 1.580 1.00 0.00 272 ILE A O 5
ATOM 1621 N N . ASP A 1 8 ? -1.171 6.574 0.774 1.00 0.00 273 ASP A N 5
ATOM 1622 C CA . ASP A 1 8 ? -2.356 5.763 1.062 1.00 0.00 273 ASP A CA 5
ATOM 1623 C C . ASP A 1 8 ? -2.502 4.584 0.105 1.00 0.00 273 ASP A C 5
ATOM 1624 O O . ASP A 1 8 ? -3.101 3.544 0.384 1.00 0.00 273 ASP A O 5
ATOM 1633 N N . LEU A 1 9 ? -1.943 4.794 -1.069 1.00 0.00 274 LEU A N 5
ATOM 1634 C CA . LEU A 1 9 ? -1.865 3.778 -2.109 1.00 0.00 274 LEU A CA 5
ATOM 1635 C C . LEU A 1 9 ? -0.645 2.898 -1.880 1.00 0.00 274 LEU A C 5
ATOM 1636 O O . LEU A 1 9 ? -0.637 1.683 -2.063 1.00 0.00 274 LEU A O 5
ATOM 1652 N N . ILE A 1 10 ? 0.413 3.594 -1.425 1.00 0.00 275 ILE A N 5
ATOM 1653 C CA . ILE A 1 10 ? 1.666 2.881 -1.161 1.00 0.00 275 ILE A CA 5
ATOM 1654 C C . ILE A 1 10 ? 1.662 2.249 0.221 1.00 0.00 275 ILE A C 5
ATOM 1655 O O . ILE A 1 10 ? 2.623 1.633 0.691 1.00 0.00 275 ILE A O 5
ATOM 1671 N N . GLN A 1 11 ? 0.536 2.388 0.892 1.00 0.00 276 GLN A N 5
ATOM 1672 C CA . GLN A 1 11 ? 0.226 1.730 2.162 1.00 0.00 276 GLN A CA 5
ATOM 1673 C C . GLN A 1 11 ? -0.745 0.596 1.877 1.00 0.00 276 GLN A C 5
ATOM 1674 O O . GLN A 1 11 ? -0.780 -0.443 2.542 1.00 0.00 276 GLN A O 5
ATOM 1688 N N . LYS A 1 12 ? -1.586 0.824 0.880 1.00 0.00 277 LYS A N 5
ATOM 1689 C CA . LYS A 1 12 ? -2.462 -0.237 0.372 1.00 0.00 277 LYS A CA 5
ATOM 1690 C C . LYS A 1 12 ? -1.641 -1.390 -0.209 1.00 0.00 277 LYS A C 5
ATOM 1691 O O . LYS A 1 12 ? -2.043 -2.549 -0.310 1.00 0.00 277 LYS A O 5
ATOM 1710 N N . TRP A 1 13 ? -0.444 -1.013 -0.625 1.00 0.00 278 TRP A N 5
ATOM 1711 C CA . TRP A 1 13 ? 0.542 -1.914 -1.219 1.00 0.00 278 TRP A CA 5
ATOM 1712 C C . TRP A 1 13 ? 1.250 -2.810 -0.211 1.00 0.00 278 TRP A C 5
ATOM 1713 O O . TRP A 1 13 ? 1.912 -3.797 -0.528 1.00 0.00 278 TRP A O 5
ATOM 1734 N N . GLU A 1 14 ? 1.148 -2.390 1.031 1.00 0.00 279 GLU A N 5
ATOM 1735 C CA . GLU A 1 14 ? 1.637 -3.126 2.193 1.00 0.00 279 GLU A CA 5
ATOM 1736 C C . GLU A 1 14 ? 0.667 -4.239 2.588 1.00 0.00 279 GLU A C 5
ATOM 1737 O O . GLU A 1 14 ? 0.940 -5.142 3.382 1.00 0.00 279 GLU A O 5
ATOM 1749 N N . GLU A 1 15 ? -0.497 -4.190 1.972 1.00 0.00 280 GLU A N 5
ATOM 1750 C CA . GLU A 1 15 ? -1.557 -5.190 2.076 1.00 0.00 280 GLU A CA 5
ATOM 1751 C C . GLU A 1 15 ? -1.474 -6.119 0.875 1.00 0.00 280 GLU A C 5
ATOM 1752 O O . GLU A 1 15 ? -1.824 -7.300 0.891 1.00 0.00 280 GLU A O 5
ATOM 1764 N N . LYS A 1 16 ? -1.012 -5.547 -0.231 1.00 0.00 281 LYS A N 5
ATOM 1765 C CA . LYS A 1 16 ? -0.743 -6.257 -1.477 1.00 0.00 281 LYS A CA 5
ATOM 1766 C C . LYS A 1 16 ? 0.353 -7.284 -1.254 1.00 0.00 281 LYS A C 5
ATOM 1767 O O . LYS A 1 16 ? 0.327 -8.425 -1.723 1.00 0.00 281 LYS A O 5
ATOM 1786 N N . SER A 1 17 ? 1.364 -6.837 -0.525 1.00 0.00 282 SER A N 5
ATOM 1787 C CA . SER A 1 17 ? 2.532 -7.659 -0.210 1.00 0.00 282 SER A CA 5
ATOM 1788 C C . SER A 1 17 ? 2.098 -8.893 0.579 1.00 0.00 282 SER A C 5
ATOM 1789 O O . SER A 1 17 ? 2.480 -10.039 0.346 1.00 0.00 282 SER A O 5
ATOM 1797 N N . ARG A 1 18 ? 1.250 -8.586 1.560 1.00 0.00 283 ARG A N 5
ATOM 1798 C CA . ARG A 1 18 ? 0.681 -9.609 2.430 1.00 0.00 283 ARG A CA 5
ATOM 1799 C C . ARG A 1 18 ? -0.279 -10.511 1.689 1.00 0.00 283 ARG A C 5
ATOM 1800 O O . ARG A 1 18 ? -0.602 -11.620 2.142 1.00 0.00 283 ARG A O 5
ATOM 1821 N N . GLU A 1 19 ? -0.772 -10.058 0.554 1.00 0.00 284 GLU A N 5
ATOM 1822 C CA . GLU A 1 19 ? -1.656 -10.866 -0.283 1.00 0.00 284 GLU A CA 5
ATOM 1823 C C . GLU A 1 19 ? -0.868 -11.959 -0.971 1.00 0.00 284 GLU A C 5
ATOM 1824 O O . GLU A 1 19 ? -1.343 -13.077 -1.194 1.00 0.00 284 GLU A O 5
ATOM 1836 N N . PHE A 1 20 ? 0.369 -11.639 -1.312 1.00 0.00 285 PHE A N 5
ATOM 1837 C CA . PHE A 1 20 ? 1.285 -12.582 -1.938 1.00 0.00 285 PHE A CA 5
ATOM 1838 C C . PHE A 1 20 ? 1.628 -13.711 -0.965 1.00 0.00 285 PHE A C 5
ATOM 1839 O O . PHE A 1 20 ? 1.081 -14.815 -0.972 1.00 0.00 285 PHE A O 5
ATOM 1856 N N . ILE A 1 21 ? 2.595 -13.405 -0.125 1.00 0.00 286 ILE A N 5
ATOM 1857 C CA . ILE A 1 21 ? 3.100 -14.308 0.899 1.00 0.00 286 ILE A CA 5
ATOM 1858 C C . ILE A 1 21 ? 2.048 -14.695 1.909 1.00 0.00 286 ILE A C 5
ATOM 1859 O O . ILE A 1 21 ? 2.203 -15.673 2.661 1.00 0.00 286 ILE A O 5
ATOM 1875 N N . GLY A 1 22 ? 0.952 -13.964 1.954 1.00 0.00 287 GLY A N 5
ATOM 1876 C CA . GLY A 1 22 ? -0.149 -14.263 2.867 1.00 0.00 287 GLY A CA 5
ATOM 1877 C C . GLY A 1 22 ? -1.015 -15.395 2.360 1.00 0.00 287 GLY A C 5
ATOM 1878 O O . GLY A 1 22 ? -1.606 -16.160 3.129 1.00 0.00 287 GLY A O 5
ATOM 1882 N N . SER A 1 23 ? -1.120 -15.487 1.048 1.00 0.00 288 SER A N 5
ATOM 1883 C CA . SER A 1 23 ? -1.878 -16.525 0.359 1.00 0.00 288 SER A CA 5
ATOM 1884 C C . SER A 1 23 ? -1.794 -17.863 1.058 1.00 0.00 288 SER A C 5
ATOM 1885 O O . SER A 1 23 ? -2.706 -18.266 1.845 1.00 0.00 288 SER A O 5
ATOM 1902 N N . VAL A 1 2 ? -1.066 18.290 -1.192 1.00 0.00 267 VAL A N 6
ATOM 1903 C CA . VAL A 1 2 ? -0.084 17.672 -0.335 1.00 0.00 267 VAL A CA 6
ATOM 1904 C C . VAL A 1 2 ? 0.147 16.227 -0.724 1.00 0.00 267 VAL A C 6
ATOM 1905 O O . VAL A 1 2 ? -0.607 15.636 -1.505 1.00 0.00 267 VAL A O 6
ATOM 1918 N N . GLU A 1 3 ? 1.189 15.636 -0.171 1.00 0.00 268 GLU A N 6
ATOM 1919 C CA . GLU A 1 3 ? 1.547 14.255 -0.481 1.00 0.00 268 GLU A CA 6
ATOM 1920 C C . GLU A 1 3 ? 1.114 13.314 0.618 1.00 0.00 268 GLU A C 6
ATOM 1921 O O . GLU A 1 3 ? 1.908 12.560 1.192 1.00 0.00 268 GLU A O 6
ATOM 1933 N N . GLU A 1 4 ? -0.168 13.340 0.921 1.00 0.00 269 GLU A N 6
ATOM 1934 C CA . GLU A 1 4 ? -0.764 12.461 1.935 1.00 0.00 269 GLU A CA 6
ATOM 1935 C C . GLU A 1 4 ? -1.406 11.257 1.245 1.00 0.00 269 GLU A C 6
ATOM 1936 O O . GLU A 1 4 ? -1.258 10.085 1.585 1.00 0.00 269 GLU A O 6
ATOM 1948 N N . LYS A 1 5 ? -2.173 11.622 0.223 1.00 0.00 270 LYS A N 6
ATOM 1949 C CA . LYS A 1 5 ? -2.868 10.668 -0.630 1.00 0.00 270 LYS A CA 6
ATOM 1950 C C . LYS A 1 5 ? -1.894 9.717 -1.289 1.00 0.00 270 LYS A C 6
ATOM 1951 O O . LYS A 1 5 ? -2.198 8.554 -1.574 1.00 0.00 270 LYS A O 6
ATOM 1970 N N . SER A 1 6 ? -0.706 10.224 -1.570 1.00 0.00 271 SER A N 6
ATOM 1971 C CA . SER A 1 6 ? 0.364 9.436 -2.174 1.00 0.00 271 SER A CA 6
ATOM 1972 C C . SER A 1 6 ? 0.699 8.216 -1.349 1.00 0.00 271 SER A C 6
ATOM 1973 O O . SER A 1 6 ? 0.961 7.128 -1.882 1.00 0.00 271 SER A O 6
ATOM 1981 N N . ILE A 1 7 ? 0.717 8.375 -0.038 1.00 0.00 272 ILE A N 6
ATOM 1982 C CA . ILE A 1 7 ? 1.062 7.267 0.859 1.00 0.00 272 ILE A CA 6
ATOM 1983 C C . ILE A 1 7 ? 0.048 6.126 0.855 1.00 0.00 272 ILE A C 6
ATOM 1984 O O . ILE A 1 7 ? 0.354 4.970 1.143 1.00 0.00 272 ILE A O 6
ATOM 2000 N N . ASP A 1 8 ? -1.167 6.475 0.483 1.00 0.00 273 ASP A N 6
ATOM 2001 C CA . ASP A 1 8 ? -2.261 5.507 0.385 1.00 0.00 273 ASP A CA 6
ATOM 2002 C C . ASP A 1 8 ? -2.061 4.540 -0.778 1.00 0.00 273 ASP A C 6
ATOM 2003 O O . ASP A 1 8 ? -2.531 3.401 -0.811 1.00 0.00 273 ASP A O 6
ATOM 2012 N N . LEU A 1 9 ? -1.314 5.041 -1.752 1.00 0.00 274 LEU A N 6
ATOM 2013 C CA . LEU A 1 9 ? -0.959 4.268 -2.941 1.00 0.00 274 LEU A CA 6
ATOM 2014 C C . LEU A 1 9 ? 0.262 3.375 -2.749 1.00 0.00 274 LEU A C 6
ATOM 2015 O O . LEU A 1 9 ? 0.544 2.464 -3.530 1.00 0.00 274 LEU A O 6
ATOM 2031 N N . ILE A 1 10 ? 0.994 3.670 -1.692 1.00 0.00 275 ILE A N 6
ATOM 2032 C CA . ILE A 1 10 ? 2.178 2.894 -1.320 1.00 0.00 275 ILE A CA 6
ATOM 2033 C C . ILE A 1 10 ? 2.116 2.319 0.079 1.00 0.00 275 ILE A C 6
ATOM 2034 O O . ILE A 1 10 ? 3.099 1.800 0.619 1.00 0.00 275 ILE A O 6
ATOM 2050 N N . GLN A 1 11 ? 0.956 2.410 0.696 1.00 0.00 276 GLN A N 6
ATOM 2051 C CA . GLN A 1 11 ? 0.663 1.802 1.998 1.00 0.00 276 GLN A CA 6
ATOM 2052 C C . GLN A 1 11 ? -0.257 0.617 1.770 1.00 0.00 276 GLN A C 6
ATOM 2053 O O . GLN A 1 11 ? -0.205 -0.414 2.445 1.00 0.00 276 GLN A O 6
ATOM 2067 N N . LYS A 1 12 ? -1.172 0.801 0.831 1.00 0.00 277 LYS A N 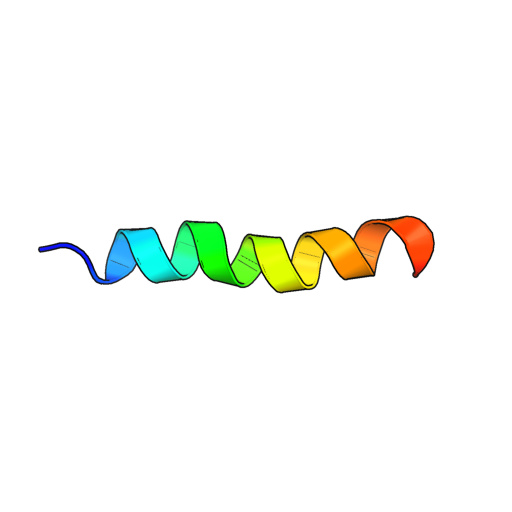6
ATOM 2068 C CA . LYS A 1 12 ? -2.013 -0.306 0.366 1.00 0.00 277 LYS A CA 6
ATOM 2069 C C . LYS A 1 12 ? -1.165 -1.433 -0.233 1.00 0.00 277 LYS A C 6
ATOM 2070 O O . LYS A 1 12 ? -1.549 -2.597 -0.343 1.00 0.00 277 LYS A O 6
ATOM 2089 N N . TRP A 1 13 ? 0.017 -1.025 -0.657 1.00 0.00 278 TRP A N 6
ATOM 2090 C CA . TRP A 1 13 ? 1.028 -1.907 -1.242 1.00 0.00 278 TRP A CA 6
ATOM 2091 C C . TRP A 1 13 ? 1.769 -2.767 -0.223 1.00 0.00 278 TRP A C 6
ATOM 2092 O O . TRP A 1 13 ? 2.363 -3.806 -0.507 1.00 0.00 278 TRP A O 6
ATOM 2113 N N . GLU A 1 14 ? 1.750 -2.271 0.995 1.00 0.00 279 GLU A N 6
ATOM 2114 C CA . GLU A 1 14 ? 2.307 -2.934 2.172 1.00 0.00 279 GLU A CA 6
ATOM 2115 C C . GLU A 1 14 ? 1.378 -4.045 2.659 1.00 0.00 279 GLU A C 6
ATOM 2116 O O . GLU A 1 14 ? 1.724 -4.959 3.410 1.00 0.00 279 GLU A O 6
ATOM 2128 N N . GLU A 1 15 ? 0.152 -3.967 2.182 1.00 0.00 280 GLU A N 6
ATOM 2129 C CA . GLU A 1 15 ? -0.891 -4.972 2.355 1.00 0.00 280 GLU A CA 6
ATOM 2130 C C . GLU A 1 15 ? -0.904 -5.883 1.135 1.00 0.00 280 GLU A C 6
ATOM 2131 O O . GLU A 1 15 ? -1.372 -7.024 1.140 1.00 0.00 280 GLU A O 6
ATOM 2143 N N . LYS A 1 16 ? -0.394 -5.347 0.035 1.00 0.00 281 LYS A N 6
ATOM 2144 C CA . LYS A 1 16 ? -0.195 -6.063 -1.220 1.00 0.00 281 LYS A CA 6
ATOM 2145 C C . LYS A 1 16 ? 0.793 -7.196 -1.012 1.00 0.00 281 LYS A C 6
ATOM 2146 O O . LYS A 1 16 ? 0.670 -8.304 -1.539 1.00 0.00 281 LYS A O 6
ATOM 2165 N N . SER A 1 17 ? 1.821 -6.876 -0.242 1.00 0.00 282 SER A N 6
ATOM 2166 C CA . SER A 1 17 ? 2.858 -7.846 0.110 1.00 0.00 282 SER A CA 6
ATOM 2167 C C . SER A 1 17 ? 2.227 -9.046 0.815 1.00 0.00 282 SER A C 6
ATOM 2168 O O . SER A 1 17 ? 2.470 -10.222 0.550 1.00 0.00 282 SER A O 6
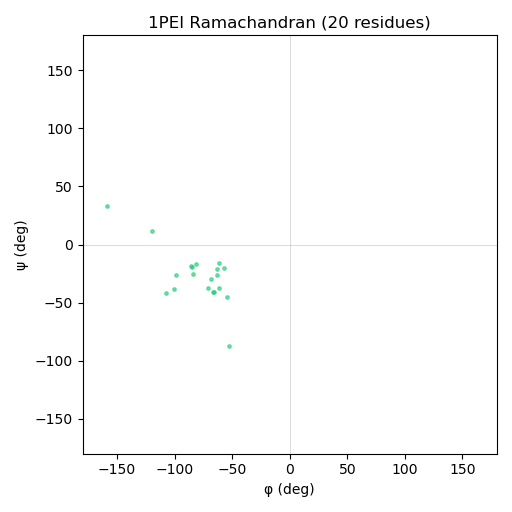ATOM 2176 N N . ARG A 1 18 ? 1.357 -8.675 1.752 1.00 0.00 283 ARG A N 6
ATOM 2177 C CA . ARG A 1 18 ? 0.611 -9.640 2.551 1.00 0.00 283 ARG A CA 6
ATOM 2178 C C . ARG A 1 18 ? -0.375 -10.428 1.715 1.00 0.00 283 ARG A C 6
ATOM 2179 O O . ARG A 1 18 ? -0.800 -11.532 2.087 1.00 0.00 283 ARG A O 6
ATOM 2200 N N . GLU A 1 19 ? -0.754 -9.886 0.575 1.00 0.00 284 GLU A N 6
ATOM 2201 C CA . GLU A 1 19 ? -1.663 -10.563 -0.347 1.00 0.00 284 GLU A CA 6
ATOM 2202 C C . GLU A 1 19 ? -0.952 -11.682 -1.073 1.00 0.00 284 GLU A C 6
ATOM 2203 O O . GLU A 1 19 ? -1.530 -12.723 -1.402 1.00 0.00 284 GLU A O 6
ATOM 2215 N N . PHE A 1 20 ? 0.325 -11.475 -1.339 1.00 0.00 285 PHE A N 6
ATOM 2216 C CA . PHE A 1 20 ? 1.147 -12.449 -2.047 1.00 0.00 285 PHE A CA 6
ATOM 2217 C C . PHE A 1 20 ? 1.377 -13.710 -1.215 1.00 0.00 285 PHE A C 6
ATOM 2218 O O . PHE A 1 20 ? 0.868 -14.803 -1.465 1.00 0.00 285 PHE A O 6
ATOM 2235 N N . ILE A 1 21 ? 2.219 -13.523 -0.221 1.00 0.00 286 ILE A N 6
ATOM 2236 C CA . ILE A 1 21 ? 2.587 -14.555 0.737 1.00 0.00 286 ILE A CA 6
ATOM 2237 C C . ILE A 1 21 ? 1.417 -14.983 1.591 1.00 0.00 286 ILE A C 6
ATOM 2238 O O . ILE A 1 21 ? 1.438 -16.055 2.219 1.00 0.00 286 ILE A O 6
ATOM 2254 N N . GLY A 1 22 ? 0.377 -14.172 1.642 1.00 0.00 287 GLY A N 6
ATOM 2255 C CA . GLY A 1 22 ? -0.833 -14.515 2.382 1.00 0.00 287 GLY A CA 6
ATOM 2256 C C . GLY A 1 22 ? -2.061 -14.558 1.497 1.00 0.00 287 GLY A C 6
ATOM 2257 O O . GLY A 1 22 ? -3.190 -14.289 1.919 1.00 0.00 287 GLY A O 6
ATOM 2261 N N . SER A 1 23 ? -1.843 -14.922 0.244 1.00 0.00 288 SER A N 6
ATOM 2262 C CA . SER A 1 23 ? -2.916 -15.050 -0.737 1.00 0.00 288 SER A CA 6
ATOM 2263 C C . SER A 1 23 ? -3.950 -16.052 -0.281 1.00 0.00 288 SER A C 6
ATOM 2264 O O . SER A 1 23 ? -3.633 -17.092 0.376 1.00 0.00 288 SER A O 6
ATOM 2281 N N . VAL A 1 2 ? -0.587 18.198 -1.720 1.00 0.00 267 VAL A N 7
ATOM 2282 C CA . VAL A 1 2 ? -0.383 17.468 -0.491 1.00 0.00 267 VAL A CA 7
ATOM 2283 C C . VAL A 1 2 ? 0.505 16.260 -0.711 1.00 0.00 267 VAL A C 7
ATOM 2284 O O . VAL A 1 2 ? 1.032 16.022 -1.803 1.00 0.00 267 VAL A O 7
ATOM 2297 N N . GLU A 1 3 ? 0.659 15.474 0.340 1.00 0.00 268 GLU A N 7
ATOM 2298 C CA . GLU A 1 3 ? 1.450 14.248 0.272 1.00 0.00 268 GLU A CA 7
ATOM 2299 C C . GLU A 1 3 ? 0.972 13.230 1.282 1.00 0.00 268 GLU A C 7
ATOM 2300 O O . GLU A 1 3 ? 1.743 12.432 1.827 1.00 0.00 268 GLU A O 7
ATOM 2312 N N . GLU A 1 4 ? -0.316 13.254 1.553 1.00 0.00 269 GLU A N 7
ATOM 2313 C CA . GLU A 1 4 ? -0.950 12.306 2.479 1.00 0.00 269 GLU A CA 7
ATOM 2314 C C . GLU A 1 4 ? -1.538 11.140 1.683 1.00 0.00 269 GLU A C 7
ATOM 2315 O O . GLU A 1 4 ? -1.360 9.950 1.936 1.00 0.00 269 GLU A O 7
ATOM 2327 N N . LYS A 1 5 ? -2.267 11.560 0.654 1.00 0.00 270 LYS A N 7
ATOM 2328 C CA . LYS A 1 5 ? -2.905 10.653 -0.290 1.00 0.00 270 LYS A CA 7
ATOM 2329 C C . LYS A 1 5 ? -1.877 9.808 -1.009 1.00 0.00 270 LYS A C 7
ATOM 2330 O O . LYS A 1 5 ? -2.117 8.658 -1.388 1.00 0.00 270 LYS A O 7
ATOM 2349 N N . SER A 1 6 ? -0.714 10.397 -1.232 1.00 0.00 271 SER A N 7
ATOM 2350 C CA . SER A 1 6 ? 0.400 9.713 -1.880 1.00 0.00 271 SER A CA 7
ATOM 2351 C C . SER A 1 6 ? 0.798 8.465 -1.128 1.00 0.00 271 SER A C 7
ATOM 2352 O O . SER A 1 6 ? 1.135 7.431 -1.723 1.00 0.00 271 SER A O 7
ATOM 2360 N N . ILE A 1 7 ? 0.784 8.544 0.189 1.00 0.00 272 ILE A N 7
ATOM 2361 C CA . ILE A 1 7 ? 1.180 7.398 1.023 1.00 0.00 272 ILE A CA 7
ATOM 2362 C C . ILE A 1 7 ? 0.213 6.222 0.946 1.00 0.00 272 ILE A C 7
ATOM 2363 O O . ILE A 1 7 ? 0.549 5.059 1.177 1.00 0.00 272 ILE A O 7
ATOM 2379 N N . ASP A 1 8 ? -1.010 6.549 0.576 1.00 0.00 273 ASP A N 7
ATOM 2380 C CA . ASP A 1 8 ? -2.077 5.563 0.402 1.00 0.00 273 ASP A CA 7
ATOM 2381 C C . ASP A 1 8 ? -1.848 4.666 -0.812 1.00 0.00 273 ASP A C 7
ATOM 2382 O O . ASP A 1 8 ? -2.353 3.549 -0.939 1.00 0.00 273 ASP A O 7
ATOM 2391 N N . LEU A 1 9 ? -1.070 5.218 -1.733 1.00 0.00 274 LEU A N 7
ATOM 2392 C CA . LEU A 1 9 ? -0.693 4.504 -2.953 1.00 0.00 274 LEU A CA 7
ATOM 2393 C C . LEU A 1 9 ? 0.454 3.517 -2.759 1.00 0.00 274 LEU A C 7
ATOM 2394 O O . LEU A 1 9 ? 0.690 2.610 -3.560 1.00 0.00 274 LEU A O 7
ATOM 2410 N N . ILE A 1 10 ? 1.157 3.708 -1.659 1.00 0.00 275 ILE A N 7
ATOM 2411 C CA . ILE A 1 10 ? 2.265 2.831 -1.277 1.00 0.00 275 ILE A CA 7
ATOM 2412 C C . ILE A 1 10 ? 2.106 2.206 0.094 1.00 0.00 275 ILE A C 7
ATOM 2413 O O . ILE A 1 10 ? 2.997 1.536 0.626 1.00 0.00 275 ILE A O 7
ATOM 2429 N N . GLN A 1 11 ? 0.947 2.408 0.686 1.00 0.00 276 GLN A N 7
ATOM 2430 C CA . GLN A 1 11 ? 0.533 1.788 1.946 1.00 0.00 276 GLN A CA 7
ATOM 2431 C C . GLN A 1 11 ? -0.447 0.673 1.621 1.00 0.00 276 GLN A C 7
ATOM 2432 O O . GLN A 1 11 ? -0.492 -0.388 2.249 1.00 0.00 276 GLN A O 7
ATOM 2446 N N . LYS A 1 12 ? -1.275 0.951 0.628 1.00 0.00 277 LYS A N 7
ATOM 2447 C CA . LYS A 1 12 ? -2.159 -0.061 0.052 1.00 0.00 277 LYS A CA 7
ATOM 2448 C C . LYS A 1 12 ? -1.351 -1.218 -0.545 1.00 0.00 277 LYS A C 7
ATOM 2449 O O . LYS A 1 12 ? -1.809 -2.343 -0.740 1.00 0.00 277 LYS A O 7
ATOM 2468 N N . TRP A 1 13 ? -0.116 -0.875 -0.866 1.00 0.00 278 TRP A N 7
ATOM 2469 C CA . TRP A 1 13 ? 0.866 -1.809 -1.419 1.00 0.00 278 TRP A CA 7
ATOM 2470 C C . TRP A 1 13 ? 1.486 -2.726 -0.371 1.00 0.00 278 TRP A C 7
ATOM 2471 O O . TRP A 1 13 ? 2.009 -3.810 -0.631 1.00 0.00 278 TRP A O 7
ATOM 2492 N N . GLU A 1 14 ? 1.451 -2.230 0.846 1.00 0.00 279 GLU A N 7
ATOM 2493 C CA . GLU A 1 14 ? 1.894 -2.938 2.045 1.00 0.00 279 GLU A CA 7
ATOM 2494 C C . GLU A 1 14 ? 0.869 -3.971 2.505 1.00 0.00 279 GLU A C 7
ATOM 2495 O O . GLU A 1 14 ? 1.074 -4.781 3.411 1.00 0.00 279 GLU A O 7
ATOM 2507 N N . GLU A 1 15 ? -0.265 -3.947 1.836 1.00 0.00 280 GLU A N 7
ATOM 2508 C CA . GLU A 1 15 ? -1.345 -4.922 1.968 1.00 0.00 280 GLU A CA 7
ATOM 2509 C C . GLU A 1 15 ? -1.241 -5.895 0.801 1.00 0.00 280 GLU A C 7
ATOM 2510 O O . GLU A 1 15 ? -1.527 -7.091 0.860 1.00 0.00 280 GLU A O 7
ATOM 2522 N N . LYS A 1 16 ? -0.826 -5.336 -0.332 1.00 0.00 281 LYS A N 7
ATOM 2523 C CA . LYS A 1 16 ? -0.524 -6.068 -1.557 1.00 0.00 281 LYS A CA 7
ATOM 2524 C C . LYS A 1 16 ? 0.443 -7.197 -1.254 1.00 0.00 281 LYS A C 7
ATOM 2525 O O . LYS A 1 16 ? 0.369 -8.312 -1.776 1.00 0.00 281 LYS A O 7
ATOM 2544 N N . SER A 1 17 ? 1.402 -6.866 -0.404 1.00 0.00 282 SER A N 7
ATOM 2545 C CA . SER A 1 17 ? 2.409 -7.825 0.049 1.00 0.00 282 SER A CA 7
ATOM 2546 C C . SER A 1 17 ? 1.735 -8.961 0.817 1.00 0.00 282 SER A C 7
ATOM 2547 O O . SER A 1 17 ? 1.991 -10.155 0.666 1.00 0.00 282 SER A O 7
ATOM 2555 N N . ARG A 1 18 ? 0.815 -8.513 1.671 1.00 0.00 283 ARG A N 7
ATOM 2556 C CA . ARG A 1 18 ? 0.036 -9.415 2.511 1.00 0.00 283 ARG A CA 7
ATOM 2557 C C . ARG A 1 18 ? -0.966 -10.234 1.727 1.00 0.00 283 ARG A C 7
ATOM 2558 O O . ARG A 1 18 ? -1.555 -11.193 2.249 1.00 0.00 283 ARG A O 7
ATOM 2579 N N . GLU A 1 19 ? -1.194 -9.878 0.480 1.00 0.00 284 GLU A N 7
ATOM 2580 C CA . GLU A 1 19 ? -2.091 -10.620 -0.405 1.00 0.00 284 GLU A CA 7
ATOM 2581 C C . GLU A 1 19 ? -1.381 -11.847 -0.936 1.00 0.00 284 GLU A C 7
ATOM 2582 O O . GLU A 1 19 ? -1.871 -12.979 -0.916 1.00 0.00 284 GLU A O 7
ATOM 2594 N N . PHE A 1 20 ? -0.187 -11.607 -1.461 1.00 0.00 285 PHE A N 7
ATOM 2595 C CA . PHE A 1 20 ? 0.691 -12.654 -1.959 1.00 0.00 285 PHE A CA 7
ATOM 2596 C C . PHE A 1 20 ? 0.848 -13.790 -0.947 1.00 0.00 285 PHE A C 7
ATOM 2597 O O . PHE A 1 20 ? 0.290 -14.882 -1.052 1.00 0.00 285 PHE A O 7
ATOM 2614 N N . ILE A 1 21 ? 1.674 -13.500 0.035 1.00 0.00 286 ILE A N 7
ATOM 2615 C CA . ILE A 1 21 ? 2.014 -14.425 1.105 1.00 0.00 286 ILE A CA 7
ATOM 2616 C C . ILE A 1 21 ? 0.821 -14.754 1.970 1.00 0.00 286 ILE A C 7
ATOM 2617 O O . ILE A 1 21 ? 0.796 -15.778 2.672 1.00 0.00 286 ILE A O 7
ATOM 2633 N N . GLY A 1 22 ? -0.194 -13.912 1.939 1.00 0.00 287 GLY A N 7
ATOM 2634 C CA . GLY A 1 22 ? -1.428 -14.164 2.681 1.00 0.00 287 GLY A CA 7
ATOM 2635 C C . GLY A 1 22 ? -2.101 -15.421 2.164 1.00 0.00 287 GLY A C 7
ATOM 2636 O O . GLY A 1 22 ? -2.682 -16.220 2.905 1.00 0.00 287 GLY A O 7
ATOM 2640 N N . SER A 1 23 ? -2.005 -15.609 0.858 1.00 0.00 288 SER A N 7
ATOM 2641 C CA . SER A 1 23 ? -2.566 -16.776 0.185 1.00 0.00 288 SER A CA 7
ATOM 2642 C C . SER A 1 23 ? -4.011 -16.986 0.568 1.00 0.00 288 SER A C 7
ATOM 2643 O O . SER A 1 23 ? -4.509 -18.147 0.707 1.00 0.00 288 SER A O 7
ATOM 2660 N N . VAL A 1 2 ? -0.084 18.331 1.981 1.00 0.00 267 VAL A N 8
ATOM 2661 C CA . VAL A 1 2 ? -0.036 17.318 0.955 1.00 0.00 267 VAL A CA 8
ATOM 2662 C C . VAL A 1 2 ? 0.809 16.139 1.391 1.00 0.00 267 VAL A C 8
ATOM 2663 O O . VAL A 1 2 ? 1.128 15.963 2.572 1.00 0.00 267 VAL A O 8
ATOM 2676 N N . GLU A 1 3 ? 1.189 15.321 0.427 1.00 0.00 268 GLU A N 8
ATOM 2677 C CA . GLU A 1 3 ? 1.985 14.127 0.696 1.00 0.00 268 GLU A CA 8
ATOM 2678 C C . GLU A 1 3 ? 1.218 13.153 1.560 1.00 0.00 268 GLU A C 8
ATOM 2679 O O . GLU A 1 3 ? 1.774 12.438 2.400 1.00 0.00 268 GLU A O 8
ATOM 2691 N N . GLU A 1 4 ? -0.087 13.123 1.371 1.00 0.00 269 GLU A N 8
ATOM 2692 C CA . GLU A 1 4 ? -0.985 12.265 2.133 1.00 0.00 269 GLU A CA 8
ATOM 2693 C C . GLU A 1 4 ? -1.382 11.041 1.308 1.00 0.00 269 GLU A C 8
ATOM 2694 O O . GLU A 1 4 ? -0.866 9.932 1.444 1.00 0.00 269 GLU A O 8
ATOM 2706 N N . LYS A 1 5 ? -2.350 11.285 0.443 1.00 0.00 270 LYS A N 8
ATOM 2707 C CA . LYS A 1 5 ? -2.879 10.280 -0.469 1.00 0.00 270 LYS A CA 8
ATOM 2708 C C . LYS A 1 5 ? -1.766 9.512 -1.144 1.00 0.00 270 LYS A C 8
ATOM 2709 O O . LYS A 1 5 ? -1.87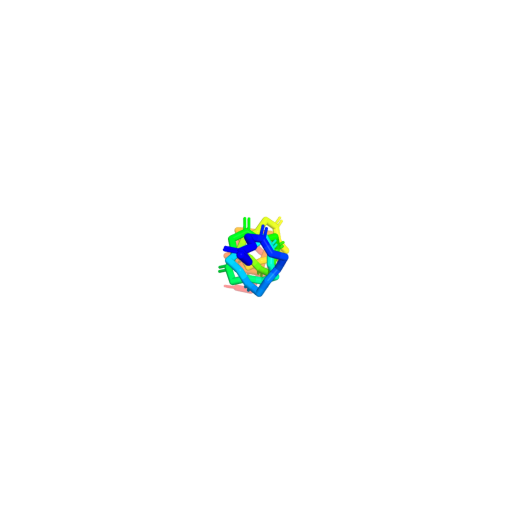2 8.312 -1.419 1.00 0.00 270 LYS A O 8
ATOM 2728 N N . SER A 1 6 ? -0.684 10.212 -1.434 1.00 0.00 271 SER A N 8
ATOM 2729 C CA . SER A 1 6 ? 0.471 9.625 -2.106 1.00 0.00 271 SER A CA 8
ATOM 2730 C C . SER A 1 6 ? 0.917 8.353 -1.423 1.00 0.00 271 SER A C 8
ATOM 2731 O O . SER A 1 6 ? 1.011 7.284 -2.046 1.00 0.00 271 SER A O 8
ATOM 2739 N N . ILE A 1 7 ? 1.184 8.447 -0.134 1.00 0.00 272 ILE A N 8
ATOM 2740 C CA . ILE A 1 7 ? 1.658 7.271 0.617 1.00 0.00 272 ILE A CA 8
ATOM 2741 C C . ILE A 1 7 ? 0.613 6.174 0.710 1.00 0.00 272 ILE A C 8
ATOM 2742 O O . ILE A 1 7 ? 0.895 4.984 0.841 1.00 0.00 272 ILE A O 8
ATOM 2758 N N . ASP A 1 8 ? -0.631 6.611 0.658 1.00 0.00 273 ASP A N 8
ATOM 2759 C CA . ASP A 1 8 ? -1.806 5.747 0.785 1.00 0.00 273 ASP A CA 8
ATOM 2760 C C . ASP A 1 8 ? -1.951 4.749 -0.357 1.00 0.00 273 ASP A C 8
ATOM 2761 O O . ASP A 1 8 ? -2.610 3.712 -0.261 1.00 0.00 273 ASP A O 8
ATOM 2770 N N . LEU A 1 9 ? -1.332 5.123 -1.475 1.00 0.00 274 LEU A N 8
ATOM 2771 C CA . LEU A 1 9 ? -1.325 4.239 -2.642 1.00 0.00 274 LEU A CA 8
ATOM 2772 C C . LEU A 1 9 ? -0.167 3.247 -2.622 1.00 0.00 274 LEU A C 8
ATOM 2773 O O . LEU A 1 9 ? -0.201 2.178 -3.235 1.00 0.00 274 LEU A O 8
ATOM 2789 N N . ILE A 1 10 ? 0.871 3.637 -1.906 1.00 0.00 275 ILE A N 8
ATOM 2790 C CA . ILE A 1 10 ? 2.039 2.785 -1.704 1.00 0.00 275 ILE A CA 8
ATOM 2791 C C . ILE A 1 10 ? 2.068 2.215 -0.298 1.00 0.00 275 ILE A C 8
ATOM 2792 O O . ILE A 1 10 ? 3.023 1.596 0.182 1.00 0.00 275 ILE A O 8
ATOM 2808 N N . GLN A 1 11 ? 0.971 2.409 0.403 1.00 0.00 276 GLN A N 8
ATOM 2809 C CA . GLN A 1 11 ? 0.660 1.884 1.738 1.00 0.00 276 GLN A CA 8
ATOM 2810 C C . GLN A 1 11 ? -0.274 0.702 1.543 1.00 0.00 276 GLN A C 8
ATOM 2811 O O . GLN A 1 11 ? -0.210 -0.350 2.183 1.00 0.00 276 GLN A O 8
ATOM 2825 N N . LYS A 1 12 ? -1.219 0.935 0.630 1.00 0.00 277 LYS A N 8
ATOM 2826 C CA . LYS A 1 12 ? -2.109 -0.129 0.168 1.00 0.00 277 LYS A CA 8
ATOM 2827 C C . LYS A 1 12 ? -1.319 -1.291 -0.444 1.00 0.00 277 LYS A C 8
ATOM 2828 O O . LYS A 1 12 ? -1.751 -2.440 -0.534 1.00 0.00 277 LYS A O 8
ATOM 2847 N N . TRP A 1 13 ? -0.131 -0.929 -0.895 1.00 0.00 278 TRP A N 8
ATOM 2848 C CA . TRP A 1 13 ? 0.812 -1.861 -1.516 1.00 0.00 278 TRP A CA 8
ATOM 2849 C C . TRP A 1 13 ? 1.593 -2.695 -0.507 1.00 0.00 278 TRP A C 8
ATOM 2850 O O . TRP A 1 13 ? 2.148 -3.758 -0.782 1.00 0.00 278 TRP A O 8
ATOM 2871 N N . GLU A 1 14 ? 1.667 -2.144 0.685 1.00 0.00 279 GLU A N 8
ATOM 2872 C CA . GLU A 1 14 ? 2.269 -2.775 1.857 1.00 0.00 279 GLU A CA 8
ATOM 2873 C C . GLU A 1 14 ? 1.343 -3.819 2.480 1.00 0.00 279 GLU A C 8
ATOM 2874 O O . GLU A 1 14 ? 1.691 -4.592 3.374 1.00 0.00 279 GLU A O 8
ATOM 2886 N N . GLU A 1 15 ? 0.130 -3.845 1.967 1.00 0.00 280 GLU A N 8
ATOM 2887 C CA . GLU A 1 15 ? -0.895 -4.837 2.280 1.00 0.00 280 GLU A CA 8
ATOM 2888 C C . GLU A 1 15 ? -0.942 -5.853 1.148 1.00 0.00 280 GLU A C 8
ATOM 2889 O O . GLU A 1 15 ? -1.259 -7.034 1.297 1.00 0.00 280 GLU A O 8
ATOM 2901 N N . LYS A 1 16 ? -0.639 -5.360 -0.047 1.00 0.00 281 LYS A N 8
ATOM 2902 C CA . LYS A 1 16 ? -0.494 -6.154 -1.262 1.00 0.00 281 LYS A CA 8
ATOM 2903 C C . LYS A 1 16 ? 0.572 -7.216 -1.060 1.00 0.00 281 LYS A C 8
ATOM 2904 O O . LYS A 1 16 ? 0.491 -8.356 -1.523 1.00 0.00 281 LYS A O 8
ATOM 2923 N N . SER A 1 17 ? 1.625 -6.791 -0.381 1.00 0.00 282 SER A N 8
ATOM 2924 C CA . SER A 1 17 ? 2.741 -7.675 -0.044 1.00 0.00 282 SER A CA 8
ATOM 2925 C C . SER A 1 17 ? 2.220 -8.889 0.724 1.00 0.00 282 SER A C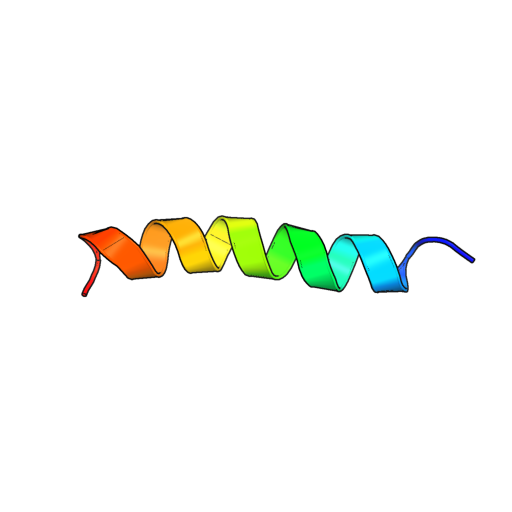 8
ATOM 2926 O O . SER A 1 17 ? 2.567 -10.052 0.517 1.00 0.00 282 SER A O 8
ATOM 2934 N N . ARG A 1 18 ? 1.341 -8.546 1.662 1.00 0.00 283 ARG A N 8
ATOM 2935 C CA . ARG A 1 18 ? 0.720 -9.527 2.545 1.00 0.00 283 ARG A CA 8
ATOM 2936 C C . ARG A 1 18 ? -0.298 -10.388 1.833 1.00 0.00 283 ARG A C 8
ATOM 2937 O O . ARG A 1 18 ? -0.658 -11.480 2.300 1.00 0.00 283 ARG A O 8
ATOM 2958 N N . GLU A 1 19 ? -0.803 -9.917 0.711 1.00 0.00 284 GLU A N 8
ATOM 2959 C CA . GLU A 1 19 ? -1.736 -10.690 -0.105 1.00 0.00 284 GLU A CA 8
ATOM 2960 C C . GLU A 1 19 ? -1.009 -11.835 -0.780 1.00 0.00 284 GLU A C 8
ATOM 2961 O O . GLU A 1 19 ? -1.541 -12.926 -1.008 1.00 0.00 284 GLU A O 8
ATOM 2973 N N . PHE A 1 20 ? 0.242 -11.579 -1.128 1.00 0.00 285 PHE A N 8
ATOM 2974 C CA . PHE A 1 20 ? 1.121 -12.572 -1.729 1.00 0.00 285 PHE A CA 8
ATOM 2975 C C . PHE A 1 20 ? 1.409 -13.685 -0.721 1.00 0.00 285 PHE A C 8
ATOM 2976 O O . PHE A 1 20 ? 0.753 -14.725 -0.648 1.00 0.00 285 PHE A O 8
ATOM 2993 N N . ILE A 1 21 ? 2.442 -13.440 0.057 1.00 0.00 286 ILE A N 8
ATOM 2994 C CA . ILE A 1 21 ? 2.912 -14.351 1.091 1.00 0.00 286 ILE A CA 8
ATOM 2995 C C . ILE A 1 21 ? 1.832 -14.690 2.090 1.00 0.00 286 ILE A C 8
ATOM 2996 O O . ILE A 1 21 ? 1.930 -15.682 2.833 1.00 0.00 286 ILE A O 8
ATOM 3012 N N . GLY A 1 22 ? 0.777 -13.900 2.130 1.00 0.00 287 GLY A N 8
ATOM 3013 C CA . GLY A 1 22 ? -0.351 -14.161 3.024 1.00 0.00 287 GLY A CA 8
ATOM 3014 C C . GLY A 1 22 ? -1.189 -15.306 2.494 1.00 0.00 287 GLY A C 8
ATOM 3015 O O . GLY A 1 22 ? -1.614 -16.206 3.225 1.00 0.00 287 GLY A O 8
ATOM 3019 N N . SER A 1 23 ? -1.441 -15.269 1.197 1.00 0.00 288 SER A N 8
ATOM 3020 C CA . SER A 1 23 ? -2.206 -16.309 0.518 1.00 0.00 288 SER A CA 8
ATOM 3021 C C . SER A 1 23 ? -1.297 -17.220 -0.273 1.00 0.00 288 SER A C 8
ATOM 3022 O O . SER A 1 23 ? -0.805 -18.279 0.225 1.00 0.00 288 SER A O 8
ATOM 3039 N N . VAL A 1 2 ? -1.084 17.484 0.318 1.00 0.00 267 VAL A N 9
ATOM 3040 C CA . VAL A 1 2 ? -0.168 17.210 1.398 1.00 0.00 267 VAL A CA 9
ATOM 3041 C C . VAL A 1 2 ? 0.584 15.907 1.207 1.00 0.00 267 VAL A C 9
ATOM 3042 O O . VAL A 1 2 ? 1.163 15.360 2.156 1.00 0.00 267 VAL A O 9
ATOM 3055 N N . GLU A 1 3 ? 0.605 15.405 -0.010 1.00 0.00 268 GLU A N 9
ATOM 3056 C CA . GLU A 1 3 ? 1.250 14.128 -0.307 1.00 0.00 268 GLU A CA 9
ATOM 3057 C C . GLU A 1 3 ? 0.810 13.053 0.662 1.00 0.00 268 GLU A C 9
ATOM 3058 O O . GLU A 1 3 ? 1.598 12.225 1.132 1.00 0.00 268 GLU A O 9
ATOM 3070 N N . GLU A 1 4 ? -0.473 13.047 0.961 1.00 0.00 269 GLU A N 9
ATOM 3071 C CA . GLU A 1 4 ? -1.075 12.050 1.855 1.00 0.00 269 GLU A CA 9
ATOM 3072 C C . GLU A 1 4 ? -1.543 10.850 1.032 1.00 0.00 269 GLU A C 9
ATOM 3073 O O . GLU A 1 4 ? -1.292 9.675 1.294 1.00 0.00 269 GLU A O 9
ATOM 3085 N N . LYS A 1 5 ? -2.256 11.221 -0.029 1.00 0.00 270 LYS A N 9
ATOM 3086 C CA . LYS A 1 5 ? -2.785 10.267 -0.993 1.00 0.00 270 LYS A CA 9
ATOM 3087 C C . LYS A 1 5 ? -1.676 9.428 -1.588 1.00 0.00 270 LYS A C 9
ATOM 3088 O O . LYS A 1 5 ? -1.847 8.251 -1.921 1.00 0.00 270 LYS A O 9
ATOM 3107 N N . SER A 1 6 ? -0.519 10.048 -1.748 1.00 0.00 271 SER A N 9
ATOM 3108 C CA . SER A 1 6 ? 0.662 9.373 -2.276 1.00 0.00 271 SER A CA 9
ATOM 3109 C C . SER A 1 6 ? 1.023 8.168 -1.440 1.00 0.00 271 SER A C 9
ATOM 3110 O O . SER A 1 6 ? 1.356 7.094 -1.959 1.00 0.00 271 SER A O 9
ATOM 3118 N N . ILE A 1 7 ? 0.978 8.331 -0.131 1.00 0.00 272 ILE A N 9
ATOM 3119 C CA . ILE A 1 7 ? 1.327 7.236 0.785 1.00 0.00 272 ILE A CA 9
ATOM 3120 C C . ILE A 1 7 ? 0.354 6.063 0.738 1.00 0.00 272 ILE A C 9
ATOM 3121 O O . ILE A 1 7 ? 0.672 4.915 1.055 1.00 0.00 272 ILE A O 9
ATOM 3137 N N . ASP A 1 8 ? -0.849 6.375 0.297 1.00 0.00 273 ASP A N 9
ATOM 3138 C CA . ASP A 1 8 ? -1.918 5.385 0.151 1.00 0.00 273 ASP A CA 9
ATOM 3139 C C . ASP A 1 8 ? -1.687 4.447 -1.031 1.00 0.00 273 ASP A C 9
ATOM 3140 O O . ASP A 1 8 ? -2.184 3.322 -1.111 1.00 0.00 273 ASP A O 9
ATOM 3149 N N . LEU A 1 9 ? -0.914 4.970 -1.974 1.00 0.00 274 LEU A N 9
ATOM 3150 C CA . LEU A 1 9 ? -0.543 4.212 -3.169 1.00 0.00 274 LEU A CA 9
ATOM 3151 C C . LEU A 1 9 ? 0.614 3.245 -2.949 1.00 0.00 274 LEU A C 9
ATOM 3152 O O . LEU A 1 9 ? 0.874 2.335 -3.738 1.00 0.00 274 LEU A O 9
ATOM 3168 N N . ILE A 1 10 ? 1.319 3.476 -1.857 1.00 0.00 275 ILE A N 9
ATOM 3169 C CA . ILE A 1 10 ? 2.436 2.619 -1.453 1.00 0.00 275 ILE A CA 9
ATOM 3170 C C . ILE A 1 10 ? 2.292 2.038 -0.061 1.00 0.00 275 ILE A C 9
ATOM 3171 O O . ILE A 1 10 ? 3.185 1.376 0.476 1.00 0.00 275 ILE A O 9
ATOM 3187 N N . GLN A 1 11 ? 1.143 2.268 0.540 1.00 0.00 276 GLN A N 9
ATOM 3188 C CA . GLN A 1 11 ? 0.743 1.677 1.820 1.00 0.00 276 GLN A CA 9
ATOM 3189 C C . GLN A 1 11 ? -0.230 0.546 1.528 1.00 0.00 276 GLN A C 9
ATOM 3190 O O . GLN A 1 11 ? -0.280 -0.489 2.196 1.00 0.00 276 GLN A O 9
ATOM 3204 N N . LYS A 1 12 ? -1.050 0.783 0.517 1.00 0.00 277 LYS A N 9
ATOM 3205 C CA . LYS A 1 12 ? -1.924 -0.252 -0.033 1.00 0.00 277 LYS A CA 9
ATOM 3206 C C . LYS A 1 12 ? -1.105 -1.425 -0.579 1.00 0.00 277 LYS A C 9
ATOM 3207 O O . LYS A 1 12 ? -1.548 -2.563 -0.736 1.00 0.00 277 LYS A O 9
ATOM 3226 N N . TRP A 1 13 ? 0.131 -1.087 -0.904 1.00 0.00 278 TRP A N 9
ATOM 3227 C CA . TRP A 1 13 ? 1.129 -2.028 -1.415 1.00 0.00 278 TRP A CA 9
ATOM 3228 C C . TRP A 1 13 ? 1.765 -2.892 -0.331 1.00 0.00 278 TRP A C 9
ATOM 3229 O O . TRP A 1 13 ? 2.337 -3.958 -0.554 1.00 0.00 278 TRP A O 9
ATOM 3250 N N . GLU A 1 14 ? 1.697 -2.362 0.870 1.00 0.00 279 GLU A N 9
ATOM 3251 C CA . GLU A 1 14 ? 2.143 -3.016 2.099 1.00 0.00 279 GLU A CA 9
ATOM 3252 C C . GLU A 1 14 ? 1.118 -4.029 2.607 1.00 0.00 279 GLU A C 9
ATOM 3253 O O . GLU A 1 14 ? 1.354 -4.861 3.485 1.00 0.00 279 GLU A O 9
ATOM 3265 N N . GLU A 1 15 ? -0.054 -3.958 2.011 1.00 0.00 280 GLU A N 9
ATOM 3266 C CA . GLU A 1 15 ? -1.157 -4.895 2.202 1.00 0.00 280 GLU A CA 9
ATOM 3267 C C . GLU A 1 15 ? -1.173 -5.881 1.041 1.00 0.00 280 GLU A C 9
ATOM 3268 O O . GLU A 1 15 ? -1.632 -7.022 1.117 1.00 0.00 280 GLU A O 9
ATOM 3280 N N . LYS A 1 16 ? -0.668 -5.408 -0.091 1.00 0.00 281 LYS A N 9
ATOM 3281 C CA . LYS A 1 16 ? -0.484 -6.200 -1.303 1.00 0.00 281 LYS A CA 9
ATOM 3282 C C . LYS A 1 16 ? 0.504 -7.321 -1.032 1.00 0.00 281 LYS A C 9
ATOM 3283 O O . LYS A 1 16 ? 0.363 -8.466 -1.468 1.00 0.00 281 LYS A O 9
ATOM 3302 N N . SER A 1 17 ? 1.547 -6.951 -0.307 1.00 0.00 282 SER A N 9
ATOM 3303 C CA . SER A 1 17 ? 2.610 -7.885 0.066 1.00 0.00 282 SER A CA 9
ATOM 3304 C C . SER A 1 17 ? 2.018 -9.070 0.827 1.00 0.00 282 SER A C 9
ATOM 3305 O O . SER A 1 17 ? 2.280 -10.250 0.599 1.00 0.00 282 SER A O 9
ATOM 3313 N N . ARG A 1 18 ? 1.162 -8.682 1.769 1.00 0.00 283 ARG A N 9
ATOM 3314 C CA . ARG A 1 18 ? 0.487 -9.632 2.646 1.00 0.00 283 ARG A CA 9
ATOM 3315 C C . ARG A 1 18 ? -0.537 -10.462 1.906 1.00 0.00 283 ARG A C 9
ATOM 3316 O O . ARG A 1 18 ? -0.924 -11.555 2.349 1.00 0.00 283 ARG A O 9
ATOM 3337 N N . GLU A 1 19 ? -1.011 -9.965 0.780 1.00 0.00 284 GLU A N 9
ATOM 3338 C CA . GLU A 1 19 ? -1.953 -10.702 -0.056 1.00 0.00 284 GLU A CA 9
ATOM 3339 C C . GLU A 1 19 ? -1.251 -11.820 -0.794 1.00 0.00 284 GLU A C 9
ATOM 3340 O O . GLU A 1 19 ? -1.824 -12.875 -1.085 1.00 0.00 284 GLU A O 9
ATOM 3352 N N . PHE A 1 20 ? 0.006 -11.590 -1.126 1.00 0.00 285 PHE A N 9
ATOM 3353 C CA . PHE A 1 20 ? 0.836 -12.579 -1.802 1.00 0.00 285 PHE A CA 9
ATOM 3354 C C . PHE A 1 20 ? 1.064 -13.787 -0.893 1.00 0.00 285 PHE A C 9
ATOM 3355 O O . PHE A 1 20 ? 0.434 -14.842 -0.982 1.00 0.00 285 PHE A O 9
ATOM 3372 N N . ILE A 1 21 ? 2.022 -13.602 -0.009 1.00 0.00 286 ILE A N 9
ATOM 3373 C CA . IL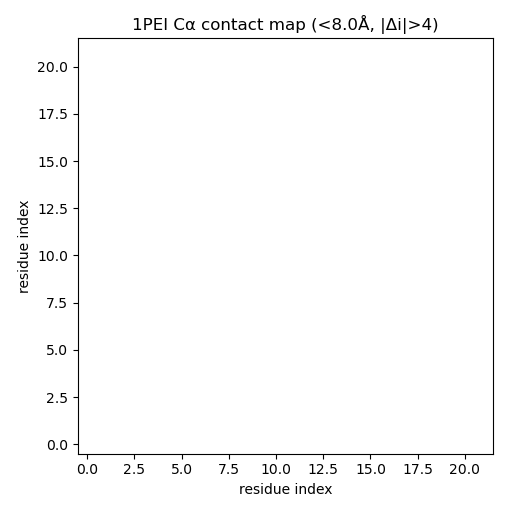E A 1 21 ? 2.430 -14.604 0.964 1.00 0.00 286 ILE A CA 9
ATOM 3374 C C . ILE A 1 21 ? 1.311 -14.967 1.910 1.00 0.00 286 ILE A C 9
ATOM 3375 O O . ILE A 1 21 ? 1.330 -16.027 2.558 1.00 0.00 286 ILE A O 9
ATOM 3391 N N . GLY A 1 22 ? 0.305 -14.120 2.006 1.00 0.00 287 GLY A N 9
ATOM 3392 C CA . GLY A 1 22 ? -0.857 -14.387 2.850 1.00 0.00 287 GLY A CA 9
ATOM 3393 C C . GLY A 1 22 ? -1.780 -15.395 2.197 1.00 0.00 287 GLY A C 9
ATOM 3394 O O . GLY A 1 22 ? -2.423 -16.210 2.862 1.00 0.00 287 GLY A O 9
ATOM 3398 N N . SER A 1 23 ? -1.865 -15.326 0.885 1.00 0.00 288 SER A N 9
ATOM 3399 C CA . SER A 1 23 ? -2.653 -16.196 0.016 1.00 0.00 288 SER A CA 9
ATOM 3400 C C . SER A 1 23 ? -3.711 -15.389 -0.710 1.00 0.00 288 SER A C 9
ATOM 3401 O O . SER A 1 23 ? -3.594 -15.080 -1.936 1.00 0.00 288 SER A O 9
ATOM 3418 N N . VAL A 1 2 ? 0.385 18.378 -0.979 1.00 0.00 267 VAL A N 10
ATOM 3419 C CA . VAL A 1 2 ? -0.225 17.096 -0.723 1.00 0.00 267 VAL A CA 10
ATOM 3420 C C . VAL A 1 2 ? 0.819 16.006 -0.609 1.00 0.00 267 VAL A C 10
ATOM 3421 O O . VAL A 1 2 ? 1.616 15.765 -1.521 1.00 0.00 267 VAL A O 10
ATOM 3434 N N . GLU A 1 3 ? 0.834 15.341 0.531 1.00 0.00 268 GLU A N 10
ATOM 3435 C CA . GLU A 1 3 ? 1.768 14.241 0.770 1.00 0.00 268 GLU A CA 10
ATOM 3436 C C . GLU A 1 3 ? 1.182 13.182 1.673 1.00 0.00 268 GLU A C 10
ATOM 3437 O O . GLU A 1 3 ? 1.901 12.427 2.342 1.00 0.00 268 GLU A O 10
ATOM 3449 N N . GLU A 1 4 ? -0.131 13.097 1.698 1.00 0.00 269 GLU A N 10
ATOM 3450 C CA . GLU A 1 4 ? -0.845 12.095 2.507 1.00 0.00 269 GLU A CA 10
ATOM 3451 C C . GLU A 1 4 ? -1.468 11.016 1.620 1.00 0.00 269 GLU A C 10
ATOM 3452 O O . GLU A 1 4 ? -1.436 9.810 1.866 1.00 0.00 269 GLU A O 10
ATOM 3464 N N . LYS A 1 5 ? -2.042 11.521 0.534 1.00 0.00 270 LYS A N 10
ATOM 3465 C CA . LYS A 1 5 ? -2.679 10.685 -0.476 1.00 0.00 270 LYS A CA 10
ATOM 3466 C C . LYS A 1 5 ? -1.661 9.805 -1.166 1.00 0.00 270 LYS A C 10
ATOM 3467 O O . LYS A 1 5 ? -1.927 8.657 -1.538 1.00 0.00 270 LYS A O 10
ATOM 3486 N N . SER A 1 6 ? -0.474 10.353 -1.359 1.00 0.00 271 SER A N 10
ATOM 3487 C CA . SER A 1 6 ? 0.625 9.629 -1.990 1.00 0.00 271 SER A CA 10
ATOM 3488 C C . SER A 1 6 ? 0.996 8.400 -1.195 1.00 0.00 271 SER A C 10
ATOM 3489 O O . SER A 1 6 ? 1.295 7.334 -1.750 1.00 0.00 271 SER A O 10
ATOM 3497 N N . ILE A 1 7 ? 0.997 8.533 0.118 1.00 0.00 272 ILE A N 10
ATOM 3498 C CA . ILE A 1 7 ? 1.363 7.414 0.995 1.00 0.00 272 ILE A CA 10
ATOM 3499 C C . ILE A 1 7 ? 0.414 6.222 0.904 1.00 0.00 272 ILE A C 10
ATOM 3500 O O . ILE A 1 7 ? 0.765 5.071 1.167 1.00 0.00 272 ILE A O 10
ATOM 3516 N N . ASP A 1 8 ? -0.800 6.529 0.491 1.00 0.00 273 ASP A N 10
ATOM 3517 C CA . ASP A 1 8 ? -1.868 5.535 0.362 1.00 0.00 273 ASP A CA 10
ATOM 3518 C C . ASP A 1 8 ? -1.679 4.623 -0.848 1.00 0.00 273 ASP A C 10
ATOM 3519 O O . ASP A 1 8 ? -2.170 3.496 -0.930 1.00 0.00 273 ASP A O 10
ATOM 3528 N N . LEU A 1 9 ? -0.953 5.173 -1.812 1.00 0.00 274 LEU A N 10
ATOM 3529 C CA . LEU A 1 9 ? -0.621 4.439 -3.033 1.00 0.00 274 LEU A CA 10
ATOM 3530 C C . LEU A 1 9 ? 0.562 3.490 -2.865 1.00 0.00 274 LEU A C 10
ATOM 3531 O O . LEU A 1 9 ? 0.814 2.594 -3.672 1.00 0.00 274 LEU A O 10
ATOM 3547 N N . ILE A 1 10 ? 1.295 3.723 -1.793 1.00 0.00 275 ILE A N 10
ATOM 3548 C CA . ILE A 1 10 ? 2.438 2.887 -1.432 1.00 0.00 275 ILE A CA 10
ATOM 3549 C C . ILE A 1 10 ? 2.331 2.306 -0.039 1.00 0.00 275 ILE A C 10
ATOM 3550 O O . ILE A 1 10 ? 3.282 1.755 0.529 1.00 0.00 275 ILE A O 10
ATOM 3566 N N . GLN A 1 11 ? 1.155 2.404 0.542 1.00 0.00 276 GLN A N 10
ATOM 3567 C CA . GLN A 1 11 ? 0.792 1.816 1.839 1.00 0.00 276 GLN A CA 10
ATOM 3568 C C . GLN A 1 11 ? -0.122 0.637 1.574 1.00 0.00 276 GLN A C 10
ATOM 3569 O O . GLN A 1 11 ? -0.082 -0.430 2.189 1.00 0.00 276 GLN A O 10
ATOM 3583 N N . LYS A 1 12 ? -1.057 0.891 0.658 1.00 0.00 277 LYS A N 10
ATOM 3584 C CA . LYS A 1 12 ? -1.915 -0.168 0.123 1.00 0.00 277 LYS A CA 10
ATOM 3585 C C . LYS A 1 12 ? -1.093 -1.281 -0.546 1.00 0.00 277 LYS A C 10
ATOM 3586 O O . LYS A 1 12 ? -1.529 -2.408 -0.778 1.00 0.00 277 LYS A O 10
ATOM 3605 N N . TRP A 1 13 ? 0.126 -0.902 -0.878 1.00 0.00 278 TRP A N 10
ATOM 3606 C CA . TRP A 1 13 ? 1.115 -1.782 -1.505 1.00 0.00 278 TRP A CA 10
ATOM 3607 C C . TRP A 1 13 ? 1.863 -2.672 -0.517 1.00 0.00 278 TRP A C 10
ATOM 3608 O O . TRP A 1 13 ? 2.456 -3.702 -0.835 1.00 0.00 278 TRP A O 10
ATOM 3629 N N . GLU A 1 14 ? 1.854 -2.209 0.715 1.00 0.00 279 GLU A N 10
ATOM 3630 C CA . GLU A 1 14 ? 2.422 -2.905 1.867 1.00 0.00 279 GLU A CA 10
ATOM 3631 C C . GLU A 1 14 ? 1.502 -4.030 2.338 1.00 0.00 279 GLU A C 10
ATOM 3632 O O . GLU A 1 14 ? 1.860 -4.939 3.089 1.00 0.00 279 GLU A O 10
ATOM 3644 N N . GLU A 1 15 ? 0.281 -3.970 1.847 1.00 0.00 280 GLU A N 10
ATOM 3645 C CA . GLU A 1 15 ? -0.741 -4.996 2.031 1.00 0.00 280 GLU A CA 10
ATOM 3646 C C . GLU A 1 15 ? -0.729 -5.899 0.803 1.00 0.00 280 GLU A C 10
ATOM 3647 O O . GLU A 1 15 ? -1.047 -7.089 0.824 1.00 0.00 280 GLU A O 10
ATOM 3659 N N . LYS A 1 16 ? -0.374 -5.286 -0.319 1.00 0.00 281 LYS A N 10
ATOM 3660 C CA . LYS A 1 16 ? -0.167 -5.970 -1.591 1.00 0.00 281 LYS A CA 10
ATOM 3661 C C . LYS A 1 16 ? 0.849 -7.083 -1.414 1.00 0.00 281 LYS A C 10
ATOM 3662 O O . LYS A 1 16 ? 0.748 -8.187 -1.956 1.00 0.00 281 LYS A O 10
ATOM 3681 N N . SER A 1 17 ? 1.877 -6.755 -0.647 1.00 0.00 282 SER A N 10
ATOM 3682 C CA . SER A 1 17 ? 2.946 -7.701 -0.327 1.00 0.00 282 SER A CA 10
ATOM 3683 C C . SER A 1 17 ? 2.384 -8.855 0.503 1.00 0.00 282 SER A C 10
ATOM 3684 O O . SER A 1 17 ? 2.631 -10.044 0.306 1.00 0.00 282 SER A O 10
ATOM 3692 N N . ARG A 1 18 ? 1.572 -8.425 1.470 1.00 0.00 283 ARG A N 10
ATOM 3693 C CA . ARG A 1 18 ? 0.897 -9.348 2.374 1.00 0.00 283 ARG A CA 10
ATOM 3694 C C . ARG A 1 18 ? -0.247 -10.081 1.711 1.00 0.00 283 ARG A C 10
ATOM 3695 O O . ARG A 1 18 ? -0.862 -10.980 2.308 1.00 0.00 283 ARG A O 10
ATOM 3716 N N . GLU A 1 19 ? -0.573 -9.722 0.486 1.00 0.00 284 GLU A N 10
ATOM 3717 C CA . GLU A 1 19 ? -1.614 -10.405 -0.281 1.00 0.00 284 GLU A CA 10
ATOM 3718 C C . GLU A 1 19 ? -1.017 -11.588 -1.015 1.00 0.00 284 GLU A C 10
ATOM 3719 O O . GLU A 1 19 ? -1.659 -12.615 -1.255 1.00 0.00 284 GLU A O 10
ATOM 3731 N N . PHE A 1 20 ? 0.239 -11.433 -1.402 1.00 0.00 285 PHE A N 10
ATOM 3732 C CA . PHE A 1 20 ? 0.996 -12.492 -2.053 1.00 0.00 285 PHE A CA 10
ATOM 3733 C C . PHE A 1 20 ? 1.135 -13.688 -1.108 1.00 0.00 285 PHE A C 10
ATOM 3734 O O . PHE A 1 20 ? 0.416 -14.687 -1.154 1.00 0.00 285 PHE A O 10
ATOM 3751 N N . ILE A 1 21 ? 2.118 -13.558 -0.243 1.00 0.00 286 ILE A N 10
ATOM 3752 C CA . ILE A 1 21 ? 2.470 -14.570 0.742 1.00 0.00 286 ILE A CA 10
ATOM 3753 C C . ILE A 1 21 ? 1.337 -14.857 1.698 1.00 0.00 286 ILE A C 10
ATOM 3754 O O . ILE A 1 21 ? 1.291 -15.919 2.343 1.00 0.00 286 ILE A O 10
ATOM 3770 N N . GLY A 1 22 ? 0.394 -13.942 1.808 1.00 0.00 287 GLY A N 10
ATOM 3771 C CA . GLY A 1 22 ? -0.773 -14.134 2.666 1.00 0.00 287 GLY A CA 10
ATOM 3772 C C . GLY A 1 22 ? -1.714 -15.154 2.058 1.00 0.00 287 GLY A C 10
ATOM 3773 O O . GLY A 1 22 ? -2.299 -16.007 2.731 1.00 0.00 287 GLY A O 10
ATOM 3777 N N . SER A 1 23 ? -1.853 -15.074 0.744 1.00 0.00 288 SER A N 10
ATOM 3778 C CA . SER A 1 23 ? -2.698 -15.989 -0.016 1.00 0.00 288 SER A CA 10
ATOM 3779 C C . SER A 1 23 ? -4.094 -16.041 0.557 1.00 0.00 288 SER A C 10
ATOM 3780 O O . SER A 1 23 ? -4.477 -16.984 1.316 1.00 0.00 288 SER A O 10
#

GO terms:
  GO:0005634 nucleus (C, IDA)
  GO:0004105 choline-phosphate cytidylyltransferase activity (F, IDA)
  GO:0006656 phosphatidylcholine biosynthetic process (P, IDA)
  GO:0006657 CDP-choline pathway (P, IDA)
  GO:0016020 membrane (C, EXP)
  GO:0004105 choline-phosphate cytidylyltransferase activity (F, EXP)
  GO:0042803 protein homodimerization activity (F, IPI)
  GO:0005516 calmodulin binding (F, IDA)
  GO:0005635 nuclear envelope (C, IDA)
  GO:0031210 phosphatidylcholine binding (F, IDA)
  GO:0006656 phosphatidylcholine biosynthetic process (P, TAS)
  GO:0008289 lipid binding (F, IMP)
  GO:0006656 phosphatidylcholine biosynthetic process (P, IMP)
  GO:0140678 molecular function inhibitor activity (F, IDA)
  GO:0008289 lipid binding (F, EXP)
  GO:0004105 choline-phosphate cytidylyltransferase activity (F, IMP)

Solvent-accessible surface area: 2742 Å² total; per-residue (Å²): 167,137,138,157,70,111,103,108,116,114,150,140,121,113,129,72,143,124,164,167,69,128

Sequence (22 aa):
VEEKSIDLIQKWEEKSREFIGSVEEKSIDLIQKWEEKSREFIGSVEEKSIDLIQKWEEKSREFIGSVEEKSIDLIQKWEEKSREFIGSVEEKSIDLIQKWEEKSREFIGSVEEKSIDLIQKWEEKSREFIGSVEEKSIDLIQKWEEKSREFIGSVEEKSIDLIQKWEEKSREFIGSVEEKSIDLIQKWEEKSREFIGSVEEKSIDLIQKWEEKSREFIGS

InterPro domains:
  IPR004821 Cytidyltransferase-like domain [PF01467] (80-208)
  IPR004821 Cytidyltransferase-like domain [TIGR00125] (78-145)
  IPR014729 Rossmann-like alpha/beta/alpha sandwich fold [G3DSA:3.40.50.620] (40-265)
  IPR041723 CTP:phosphocholine cytidylyltransferase domain [cd02174] (75-224)
  IPR045049 Choline-phosphate cytidylyltransferase Pcy1-like [PTHR10739] (22-336)

Radius of gyration: 10.13 Å; Cα contacts (8 Å, |Δi|>4): 0; chains: 1; bounding box: 6×34×6 Å

Foldseek 3Di:
DPPVVVVVVVVVVVVVCVVVVD

Organism: Rattus norvegicus (NCBI:txid10116)

Secondary structure (DSSP, 8-state):
--SHHHHHTTHHHHHHHHHHH-